Protein AF-A0A9E2YW35-F1 (afdb_monomer)

Mean predicted aligned error: 6.72 Å

Foldseek 3Di:
DPPPPAAADEADALQCLFQQWAFLVRLCVLLVHDSVLSCVLQVADRLKTFGLVLSVVCVVCVSNHHRDQDDPPDDGGIQHNVNSVVSRVVSVVRRVVVVVVCVVSVHQYQYNHVVSVCQQVPADAAPNQGAHSHLLSQQPDVNRRHGFLLVVLSSVQSSVVSCCVPVVPVDDRDRSNVSLVVTPSNLDDDDDDDDDDHDPVSVVSSVVVSVD

Sequence (212 aa):
ASASKTLVIANLPDISKTAYLLSVPKLAALLHVPVGTVMSSLGLNLGDLVTPYGIEFALSTQLTQKLPDVAPPNPPNVIRAAKVLEIQATIIAYNIDIAIEALINGATLVDVYSLVNDLAANGIVVNGKKLTTDFGGGLFSEDGIHPTAVGYAIIANEFIKTMNRQNNAGIPPVSVNQVAKTDPLFPKEKQASVSGHVSADTANALQALRAQ

Secondary structure (DSSP, 8-state):
-PPPS--EEEPPP-GGGSTTSEEHHHHHHHHTS-HHHHHHHHT--TT-EE-HHHHHHHHHTTT-S---SB-TTSPBSEE-HHHHHHHHHHHHHHHHHHHHHHHHTT-EEE-HHHHHHHHHHH-EEETTEEEBSSTTSBSB-TTSSSB-HHHHHHHHHHHHHHHHHHH---PPPP-HHHHHHH-TTS--SS-----SSS-HHHHHHHHHHTT-

Radius of gyration: 19.29 Å; Cα contacts (8 Å, |Δi|>4): 324; chains: 1; bounding box: 43×29×54 Å

Structure (mmCIF, N/CA/C/O backbone):
data_AF-A0A9E2YW35-F1
#
_entry.id   AF-A0A9E2YW35-F1
#
loop_
_atom_site.group_PDB
_atom_site.id
_atom_site.type_symbol
_atom_site.label_atom_id
_atom_site.label_alt_id
_atom_site.label_comp_id
_atom_site.label_asym_id
_atom_site.label_entity_id
_atom_site.label_seq_id
_atom_site.pdbx_PDB_ins_code
_atom_site.Cartn_x
_atom_site.Cartn_y
_atom_site.Cartn_z
_atom_site.occupancy
_atom_site.B_iso_or_equiv
_atom_site.auth_seq_id
_atom_site.auth_comp_id
_atom_site.auth_asym_id
_atom_site.auth_atom_id
_atom_site.pdbx_PDB_model_num
ATOM 1 N N . ALA A 1 1 ? -16.461 16.476 29.410 1.00 44.06 1 ALA A N 1
ATOM 2 C CA . ALA A 1 1 ? -16.398 15.140 28.790 1.00 44.06 1 ALA A CA 1
ATOM 3 C C . ALA A 1 1 ? -15.226 14.400 29.414 1.00 44.06 1 ALA A C 1
ATOM 5 O O . ALA A 1 1 ? -14.119 14.917 29.344 1.00 44.06 1 ALA A O 1
ATOM 6 N N . SER A 1 2 ? -15.440 13.273 30.093 1.00 46.22 2 SER A N 1
ATOM 7 C CA . SER A 1 2 ? -14.312 12.427 30.495 1.00 46.22 2 SER A CA 1
ATOM 8 C C . SER A 1 2 ? -13.780 11.755 29.233 1.00 46.22 2 SER A C 1
ATOM 10 O O . SER A 1 2 ? -14.547 11.075 28.549 1.00 46.22 2 SER A O 1
ATOM 12 N N . ALA A 1 3 ? -12.514 11.978 28.891 1.00 56.03 3 ALA A N 1
ATOM 13 C CA . ALA A 1 3 ? -11.877 11.252 27.800 1.00 56.03 3 ALA A CA 1
ATOM 14 C C . ALA A 1 3 ? -12.011 9.742 28.062 1.00 56.03 3 ALA A C 1
ATOM 16 O O . ALA A 1 3 ? -11.938 9.306 29.215 1.00 56.03 3 ALA A O 1
ATOM 17 N N . SER A 1 4 ? -12.259 8.959 27.009 1.00 59.09 4 SER A N 1
ATOM 18 C CA . SER A 1 4 ? -12.219 7.498 27.091 1.00 59.09 4 SER A CA 1
ATOM 19 C C . SER A 1 4 ? -10.910 7.069 27.761 1.00 59.09 4 SER A C 1
ATOM 21 O O . SER A 1 4 ? -9.845 7.555 27.389 1.00 59.09 4 SER A O 1
ATOM 23 N N . LYS A 1 5 ? -10.981 6.163 28.743 1.00 69.62 5 LYS A N 1
ATOM 24 C CA . LYS A 1 5 ? -9.796 5.563 29.383 1.00 69.62 5 LYS A CA 1
ATOM 25 C C . LYS A 1 5 ? -9.031 4.613 28.450 1.00 69.62 5 LYS A C 1
ATOM 27 O O . LYS A 1 5 ? -8.058 4.008 28.882 1.00 69.62 5 LYS A O 1
ATOM 32 N N . THR A 1 6 ? -9.483 4.436 27.211 1.00 82.69 6 THR A N 1
ATOM 33 C CA . THR A 1 6 ? -8.970 3.402 26.317 1.00 82.69 6 THR A CA 1
ATOM 34 C C . THR A 1 6 ? -8.014 3.985 25.286 1.00 82.69 6 THR A C 1
ATOM 36 O O . THR A 1 6 ? -8.424 4.750 24.412 1.00 82.69 6 THR A O 1
ATOM 39 N N . LEU A 1 7 ? -6.743 3.594 25.385 1.00 92.56 7 LEU A N 1
ATOM 40 C CA . LEU A 1 7 ? -5.725 3.851 24.372 1.00 92.56 7 LEU A CA 1
ATOM 41 C C . LEU A 1 7 ? -5.898 2.858 23.217 1.00 92.56 7 LEU A C 1
ATOM 43 O O . LEU A 1 7 ? -6.041 1.657 23.441 1.00 92.56 7 LEU A O 1
ATOM 47 N N . VAL A 1 8 ? -5.875 3.358 21.984 1.00 95.62 8 VAL A N 1
ATOM 48 C CA . VAL A 1 8 ? -5.913 2.548 20.761 1.00 95.62 8 VAL A CA 1
ATOM 49 C C . VAL A 1 8 ? -4.670 2.880 19.952 1.00 95.62 8 VAL A C 1
ATOM 51 O O . VAL A 1 8 ? -4.391 4.052 19.706 1.00 95.62 8 VAL A O 1
ATOM 54 N N . ILE A 1 9 ? -3.926 1.857 19.551 1.00 97.06 9 ILE A N 1
ATOM 55 C CA . ILE A 1 9 ? -2.673 1.978 18.804 1.00 97.06 9 ILE A CA 1
ATOM 56 C C . ILE A 1 9 ? -2.700 1.017 17.620 1.00 97.06 9 ILE A C 1
ATOM 58 O O . ILE A 1 9 ? -3.314 -0.042 17.698 1.00 97.06 9 ILE A O 1
ATOM 62 N N . ALA A 1 10 ? -2.048 1.377 16.519 1.00 98.25 10 ALA A N 1
ATOM 63 C CA . ALA A 1 10 ? -1.858 0.485 15.383 1.00 98.25 10 ALA A CA 1
ATOM 64 C C . ALA A 1 10 ? -0.396 0.074 15.248 1.00 98.25 10 ALA A C 1
ATOM 66 O O . ALA A 1 10 ? 0.505 0.856 15.553 1.00 98.25 10 ALA A O 1
ATOM 67 N N . ASN A 1 11 ? -0.180 -1.137 14.743 1.00 98.50 11 ASN A N 1
ATOM 68 C CA . ASN A 1 11 ? 1.126 -1.539 14.242 1.00 98.50 11 ASN A CA 1
ATOM 69 C C . ASN A 1 11 ? 1.415 -0.888 12.869 1.00 98.50 11 ASN A C 1
ATOM 71 O O . ASN A 1 11 ? 0.541 -0.292 12.232 1.00 98.50 11 ASN A O 1
ATOM 75 N N . LEU A 1 12 ? 2.667 -0.962 12.427 1.00 98.25 12 LEU A N 1
ATOM 76 C CA . LEU A 1 12 ? 3.122 -0.410 11.157 1.00 98.25 12 LEU A CA 1
ATOM 77 C C . LEU A 1 12 ? 2.687 -1.304 9.983 1.00 98.25 12 LEU A C 1
ATOM 79 O O . LEU A 1 12 ? 2.843 -2.526 10.064 1.00 98.25 12 LEU A O 1
ATOM 83 N N . PRO A 1 13 ? 2.207 -0.731 8.864 1.00 97.44 13 PRO A N 1
ATOM 84 C CA . PRO A 1 13 ? 1.965 -1.486 7.637 1.00 97.44 13 PRO A CA 1
ATOM 85 C C . PRO A 1 13 ? 3.272 -1.983 6.997 1.00 97.44 13 PRO A C 1
ATOM 87 O O . PRO A 1 13 ? 4.333 -1.387 7.186 1.00 97.44 13 PRO A O 1
ATOM 90 N N . ASP A 1 14 ? 3.195 -3.027 6.163 1.00 96.31 14 ASP A N 1
ATOM 91 C CA . ASP A 1 14 ? 4.312 -3.387 5.279 1.00 96.31 14 ASP A CA 1
ATOM 92 C C . ASP A 1 14 ? 4.443 -2.349 4.151 1.00 96.31 14 ASP A C 1
ATOM 94 O O . ASP A 1 14 ? 3.694 -2.365 3.170 1.00 96.31 14 ASP A O 1
ATOM 98 N N . ILE A 1 15 ? 5.415 -1.442 4.273 1.00 93.69 15 ILE A N 1
ATOM 99 C CA . ILE A 1 15 ? 5.617 -0.366 3.293 1.00 93.69 15 ILE A CA 1
ATOM 100 C C . ILE A 1 15 ? 6.087 -0.880 1.924 1.00 93.69 15 ILE A C 1
ATOM 102 O O . ILE A 1 15 ? 5.926 -0.177 0.927 1.00 93.69 15 ILE A O 1
ATOM 106 N N . SER A 1 16 ? 6.599 -2.117 1.842 1.00 94.12 16 SER A N 1
ATOM 107 C CA . SER A 1 16 ? 6.940 -2.763 0.564 1.00 94.12 16 SER A CA 1
ATOM 108 C C . SER A 1 16 ? 5.708 -3.095 -0.286 1.00 94.12 16 SER A C 1
ATOM 110 O O . SER A 1 16 ? 5.840 -3.452 -1.456 1.00 94.12 16 SER A O 1
ATOM 112 N N . LYS A 1 17 ? 4.507 -2.986 0.299 1.00 94.31 17 LYS A N 1
ATOM 113 C CA . LYS A 1 17 ? 3.216 -3.238 -0.354 1.00 94.31 17 LYS A CA 1
ATOM 114 C C . LYS A 1 17 ? 2.492 -1.970 -0.800 1.00 94.31 17 LYS A C 1
ATOM 116 O O . LYS A 1 17 ? 1.383 -2.071 -1.322 1.00 94.31 17 LYS A O 1
ATOM 121 N N . THR A 1 18 ? 3.091 -0.800 -0.584 1.00 91.88 18 THR A N 1
ATOM 122 C CA . THR A 1 18 ? 2.561 0.479 -1.074 1.00 91.88 18 THR A CA 1
ATOM 123 C C . THR A 1 18 ? 2.702 0.590 -2.593 1.00 91.88 18 THR A C 1
ATOM 125 O O . THR A 1 18 ? 3.533 -0.082 -3.204 1.00 91.88 18 THR A O 1
ATOM 128 N N . ALA A 1 19 ? 1.914 1.472 -3.206 1.00 90.19 19 ALA A N 1
ATOM 129 C CA . ALA A 1 19 ? 1.951 1.723 -4.647 1.00 90.19 19 ALA A CA 1
ATOM 130 C C . ALA A 1 19 ? 3.243 2.416 -5.122 1.00 90.19 19 ALA A C 1
ATOM 132 O O . ALA A 1 19 ? 3.522 2.427 -6.320 1.00 90.19 19 ALA A O 1
ATOM 133 N N . TYR A 1 20 ? 4.025 2.996 -4.205 1.00 91.75 20 TYR A N 1
ATOM 134 C CA . TYR A 1 20 ? 5.292 3.666 -4.508 1.00 91.75 20 TYR A CA 1
ATOM 135 C C . TYR A 1 20 ? 6.363 2.700 -5.028 1.00 91.75 20 TYR A C 1
ATOM 137 O O . TYR A 1 20 ? 7.262 3.097 -5.766 1.00 91.75 20 TYR A O 1
ATOM 145 N N . LEU A 1 21 ? 6.288 1.427 -4.634 1.00 93.12 21 LEU A N 1
ATOM 146 C CA . LEU A 1 21 ? 7.286 0.417 -4.958 1.00 93.12 21 LEU A CA 1
ATOM 147 C C . LEU A 1 21 ? 6.716 -0.599 -5.947 1.00 93.12 21 LEU A C 1
AT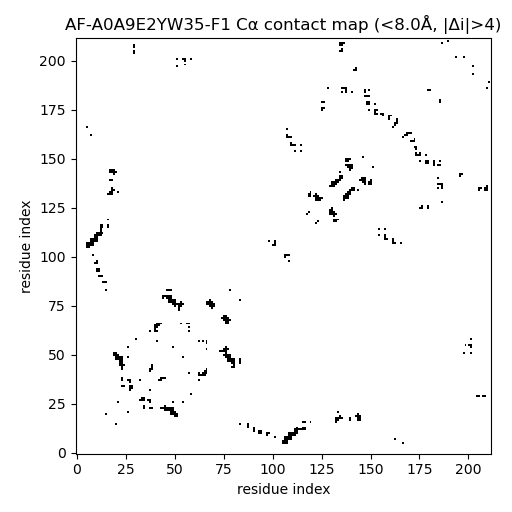OM 149 O O . LEU A 1 21 ? 5.805 -1.365 -5.636 1.00 93.12 21 LEU A O 1
ATOM 153 N N . LEU A 1 22 ? 7.292 -0.641 -7.146 1.00 93.25 22 LEU A N 1
ATOM 154 C CA . LEU A 1 22 ? 6.847 -1.525 -8.213 1.00 93.25 22 LEU A CA 1
ATOM 155 C C . LEU A 1 22 ? 7.737 -2.768 -8.299 1.00 93.25 22 LEU A C 1
ATOM 157 O O . LEU A 1 22 ? 8.944 -2.677 -8.501 1.00 93.25 22 LEU A O 1
ATOM 161 N N . SER A 1 23 ? 7.142 -3.955 -8.189 1.00 95.06 23 SER A N 1
ATOM 162 C CA . SER A 1 23 ? 7.871 -5.211 -8.417 1.00 95.06 23 SER A CA 1
ATOM 163 C C . SER A 1 23 ? 8.312 -5.350 -9.877 1.00 95.06 23 SER A C 1
ATOM 165 O O . SER A 1 23 ? 7.591 -4.908 -10.774 1.00 95.06 23 SER A O 1
ATOM 167 N N . VAL A 1 24 ? 9.411 -6.063 -10.136 1.00 96.56 24 VAL A N 1
ATOM 168 C CA . VAL A 1 24 ? 9.890 -6.326 -11.508 1.00 96.56 24 VAL A CA 1
ATOM 169 C C . VAL A 1 24 ? 8.817 -6.924 -12.437 1.00 96.56 24 VAL A C 1
ATOM 171 O O . VAL A 1 24 ? 8.694 -6.433 -13.559 1.00 96.56 24 VAL A O 1
ATOM 174 N N . PRO A 1 25 ? 7.982 -7.903 -12.023 1.00 95.50 25 PRO A N 1
ATOM 175 C CA . PRO A 1 25 ? 6.895 -8.391 -12.877 1.00 95.50 25 PRO A CA 1
ATOM 176 C C . PRO A 1 25 ? 5.875 -7.312 -13.258 1.00 95.50 25 PRO A C 1
ATOM 178 O O . PRO A 1 25 ? 5.436 -7.258 -14.404 1.00 95.50 25 PRO A O 1
ATOM 181 N N . LYS A 1 26 ? 5.532 -6.419 -12.323 1.00 91.75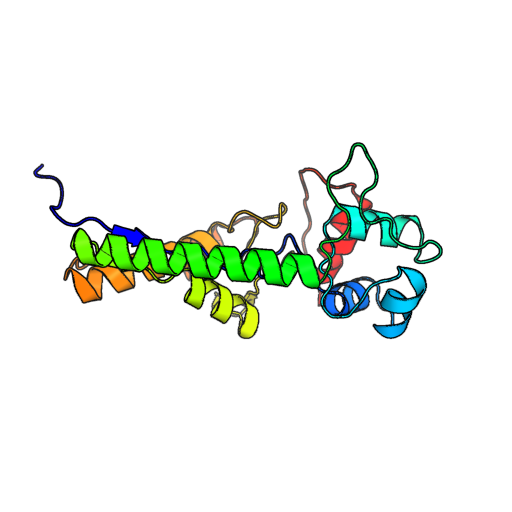 26 LYS A N 1
ATOM 182 C CA . LYS A 1 26 ? 4.618 -5.296 -12.584 1.00 91.75 26 LYS A CA 1
ATOM 183 C C . LYS A 1 26 ? 5.255 -4.237 -13.484 1.00 91.75 26 LYS A C 1
ATOM 185 O O . LYS A 1 26 ? 4.573 -3.704 -14.351 1.00 91.75 26 LYS A O 1
ATOM 190 N N . LEU A 1 27 ? 6.557 -3.978 -13.345 1.00 92.69 27 LEU A N 1
ATOM 191 C CA . LEU A 1 27 ? 7.292 -3.120 -14.279 1.00 92.69 27 LEU A CA 1
ATOM 192 C C . LEU A 1 27 ? 7.294 -3.712 -15.695 1.00 92.69 27 LEU A C 1
ATOM 194 O O . LEU A 1 27 ? 7.065 -2.997 -16.663 1.00 92.69 27 LEU A O 1
ATOM 198 N N . ALA A 1 28 ? 7.506 -5.020 -15.825 1.00 93.81 28 ALA A N 1
ATOM 199 C CA . ALA A 1 28 ? 7.451 -5.704 -17.113 1.00 93.81 28 ALA A CA 1
ATOM 200 C C . ALA A 1 28 ? 6.061 -5.612 -17.761 1.00 93.81 28 ALA A C 1
ATOM 202 O O . ALA A 1 28 ? 5.962 -5.306 -18.949 1.00 93.81 28 ALA A O 1
ATOM 203 N N . ALA A 1 29 ? 4.996 -5.787 -16.970 1.00 91.00 29 ALA A N 1
ATOM 204 C CA . ALA A 1 29 ? 3.620 -5.588 -17.422 1.00 91.00 29 ALA A CA 1
ATOM 205 C C . ALA A 1 29 ? 3.360 -4.139 -17.871 1.00 91.00 29 ALA A C 1
ATOM 207 O O . ALA A 1 29 ? 2.824 -3.927 -18.956 1.00 91.00 29 ALA A O 1
ATOM 208 N N . LEU A 1 30 ? 3.814 -3.149 -17.090 1.00 86.00 30 LEU A N 1
ATOM 209 C CA . LEU A 1 30 ? 3.725 -1.725 -17.430 1.00 86.00 30 LEU A CA 1
ATOM 210 C C . LEU A 1 30 ? 4.415 -1.412 -18.769 1.00 86.00 30 LEU A C 1
ATOM 212 O O . LEU A 1 30 ? 3.878 -0.693 -19.610 1.00 86.00 30 LEU A O 1
ATOM 216 N N . LEU A 1 31 ? 5.604 -1.972 -18.977 1.00 88.38 31 LEU A N 1
ATOM 217 C CA . LEU A 1 31 ? 6.413 -1.751 -20.173 1.00 88.38 31 LEU A CA 1
ATOM 218 C C . LEU A 1 31 ? 6.021 -2.650 -21.354 1.00 88.38 31 LEU A C 1
ATOM 220 O O . LEU A 1 31 ? 6.595 -2.508 -22.429 1.00 88.38 31 LEU A O 1
ATOM 224 N N . HIS A 1 32 ? 5.051 -3.552 -21.175 1.00 90.94 32 HIS A N 1
ATOM 225 C CA . HIS A 1 32 ? 4.603 -4.513 -22.187 1.00 90.94 32 HIS A CA 1
ATOM 226 C C . HIS A 1 32 ? 5.747 -5.370 -22.760 1.00 90.94 32 HIS A C 1
ATOM 228 O O . HIS A 1 32 ? 5.787 -5.675 -23.953 1.00 90.94 32 HIS A O 1
ATOM 234 N N . VAL A 1 33 ? 6.684 -5.780 -21.901 1.00 94.00 33 VAL A N 1
ATOM 235 C CA . VAL A 1 33 ? 7.829 -6.629 -22.265 1.00 94.00 33 VAL A CA 1
ATOM 236 C C . VAL A 1 33 ? 7.939 -7.839 -21.332 1.00 94.00 33 VAL A C 1
ATOM 238 O O . VAL A 1 33 ? 7.431 -7.806 -20.211 1.00 94.00 33 VAL A O 1
ATOM 241 N N . PRO A 1 34 ? 8.616 -8.926 -21.743 1.00 97.38 34 PRO A N 1
ATOM 242 C CA . PRO A 1 34 ? 8.867 -10.056 -20.856 1.00 97.38 34 PRO A CA 1
ATOM 243 C C . PRO A 1 34 ? 9.665 -9.658 -19.606 1.00 97.38 34 PRO A C 1
ATOM 245 O O . PRO A 1 34 ? 10.597 -8.856 -19.673 1.00 97.38 34 PRO A O 1
ATOM 248 N N . VAL A 1 35 ? 9.374 -10.308 -18.474 1.00 97.38 35 VAL A N 1
ATOM 249 C CA . VAL A 1 35 ? 10.104 -10.113 -17.203 1.00 97.38 35 VAL A CA 1
ATOM 250 C C . VAL A 1 35 ? 11.613 -10.296 -17.385 1.00 97.38 35 VAL A C 1
ATOM 252 O O . VAL A 1 35 ? 12.398 -9.488 -16.893 1.00 97.38 35 VAL A O 1
ATOM 255 N N . GLY A 1 36 ? 12.020 -11.313 -18.154 1.00 97.50 36 GLY A N 1
ATOM 256 C CA . GLY A 1 36 ? 13.428 -11.572 -18.459 1.00 97.50 36 GLY A CA 1
ATOM 257 C C . GLY A 1 36 ? 14.114 -10.408 -19.180 1.00 97.50 36 GLY A C 1
ATOM 258 O O . GLY A 1 36 ? 15.257 -10.104 -18.858 1.00 97.50 36 GLY A O 1
ATOM 259 N N . THR A 1 37 ? 13.404 -9.715 -20.080 1.00 96.81 37 THR A N 1
ATOM 260 C CA . THR A 1 37 ? 13.916 -8.535 -20.792 1.00 96.81 37 THR A CA 1
ATOM 261 C C . THR A 1 37 ? 14.176 -7.388 -19.826 1.00 96.81 37 THR A C 1
ATOM 263 O O . THR A 1 37 ? 15.259 -6.814 -19.847 1.00 96.81 37 THR A O 1
ATOM 266 N N . VAL A 1 38 ? 13.232 -7.090 -18.928 1.00 96.75 38 VAL A N 1
ATOM 267 C CA . VAL A 1 38 ? 13.424 -6.056 -17.895 1.00 96.75 38 VAL A CA 1
ATOM 268 C C . VAL A 1 38 ? 14.621 -6.387 -17.009 1.00 96.75 38 VAL A C 1
ATOM 270 O O . VAL A 1 38 ? 15.475 -5.532 -16.788 1.00 96.75 38 VAL A O 1
ATOM 273 N N . MET A 1 39 ? 14.719 -7.633 -16.540 1.00 97.81 39 MET A N 1
ATOM 274 C CA . MET A 1 39 ? 15.823 -8.076 -15.686 1.00 97.81 39 MET A CA 1
ATOM 275 C C . MET A 1 39 ? 17.181 -7.930 -16.377 1.00 97.81 39 MET A C 1
ATOM 277 O O . MET A 1 39 ? 18.095 -7.340 -15.801 1.00 97.81 39 MET A O 1
ATOM 281 N N . SER A 1 40 ? 17.316 -8.417 -17.616 1.00 97.19 40 SER A N 1
ATOM 282 C CA . SER A 1 40 ? 18.582 -8.353 -18.351 1.00 97.19 40 SER A CA 1
ATOM 283 C C . SER A 1 40 ? 18.963 -6.928 -18.746 1.00 97.19 40 SER A C 1
ATOM 285 O O . SER A 1 40 ? 20.125 -6.549 -18.604 1.00 97.19 40 SER A O 1
ATOM 287 N N . SER A 1 41 ? 17.995 -6.139 -19.222 1.00 96.25 41 SER A N 1
ATOM 288 C CA . SER A 1 41 ? 18.233 -4.781 -19.714 1.00 96.25 41 SER A CA 1
ATOM 289 C C . SER A 1 41 ? 18.535 -3.801 -18.586 1.00 96.25 41 SER A C 1
ATOM 291 O O . SER A 1 41 ? 19.459 -3.001 -18.702 1.00 96.25 41 SER A O 1
ATOM 293 N N . LEU A 1 42 ? 17.798 -3.883 -17.473 1.00 96.75 42 LEU A N 1
ATOM 294 C CA . LEU A 1 42 ? 17.950 -2.953 -16.352 1.00 96.75 42 LEU A CA 1
ATOM 295 C C . LEU A 1 42 ? 18.907 -3.455 -15.267 1.00 96.75 42 LEU A C 1
ATOM 297 O O . LEU A 1 42 ? 19.298 -2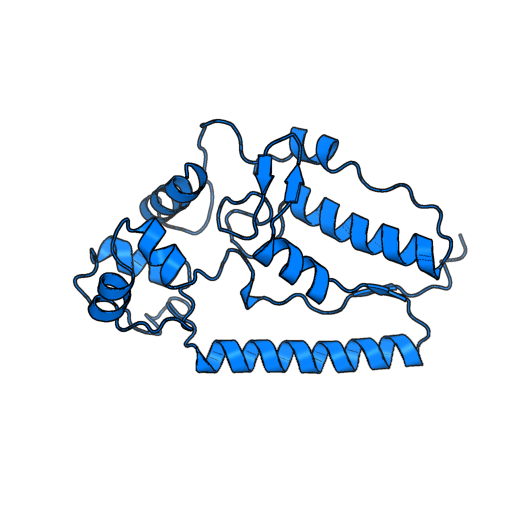.672 -14.407 1.00 96.75 42 LEU A O 1
ATOM 301 N N . GLY A 1 43 ? 19.313 -4.727 -15.295 1.00 97.25 43 GLY A N 1
ATOM 302 C CA . GLY A 1 43 ? 20.130 -5.322 -14.235 1.00 97.25 43 GLY A CA 1
ATOM 303 C C . GLY A 1 43 ? 19.350 -5.494 -12.928 1.00 97.25 43 GLY A C 1
ATOM 304 O O . GLY A 1 43 ? 19.850 -5.148 -11.854 1.00 97.25 43 GLY A O 1
ATOM 305 N N . LEU A 1 44 ? 18.113 -5.984 -13.028 1.00 97.69 44 LEU A N 1
ATOM 306 C CA . LEU A 1 44 ? 17.198 -6.190 -11.901 1.00 97.69 44 LEU A CA 1
ATOM 307 C C . LEU A 1 44 ? 17.019 -7.676 -11.579 1.00 97.69 44 LEU A C 1
ATOM 309 O O . LEU A 1 44 ? 17.087 -8.528 -12.463 1.00 97.69 44 LEU A O 1
ATOM 313 N N . ASN A 1 45 ? 16.714 -7.968 -10.316 1.00 97.62 45 ASN A N 1
ATOM 314 C CA . ASN A 1 45 ? 16.314 -9.291 -9.835 1.00 97.62 45 ASN A CA 1
ATOM 315 C C . ASN A 1 45 ? 14.830 -9.316 -9.447 1.00 97.62 45 ASN A C 1
ATOM 317 O O . ASN A 1 45 ? 14.268 -8.286 -9.099 1.00 97.62 45 ASN A O 1
ATOM 321 N N . LEU A 1 46 ? 14.196 -10.496 -9.421 1.00 96.69 46 LEU A N 1
ATOM 322 C CA . LEU A 1 46 ? 12.763 -10.627 -9.091 1.00 96.69 46 LEU A CA 1
ATOM 323 C C . LEU A 1 46 ? 12.360 -10.017 -7.737 1.00 96.69 46 LEU A C 1
ATOM 325 O O . LEU A 1 46 ? 11.223 -9.578 -7.593 1.00 96.69 46 LEU A O 1
ATOM 329 N N . GLY A 1 47 ? 13.269 -10.009 -6.759 1.00 96.25 47 GLY A N 1
ATOM 330 C CA . GLY A 1 47 ? 13.032 -9.421 -5.438 1.00 96.25 47 GLY A CA 1
ATOM 331 C C . GLY A 1 47 ? 13.306 -7.917 -5.348 1.00 96.25 47 GLY A C 1
ATOM 332 O O . GLY A 1 47 ? 13.077 -7.339 -4.290 1.00 96.25 47 GLY A O 1
ATOM 333 N N . ASP A 1 48 ? 13.819 -7.288 -6.409 1.00 98.00 48 ASP A N 1
ATOM 334 C CA . ASP A 1 48 ? 14.047 -5.846 -6.433 1.00 98.00 48 ASP A CA 1
ATOM 335 C C . ASP A 1 48 ? 12.712 -5.101 -6.593 1.00 98.00 48 ASP A C 1
ATOM 337 O O . ASP A 1 48 ? 11.801 -5.543 -7.303 1.00 98.00 48 ASP A O 1
ATOM 341 N N . LEU A 1 49 ? 12.611 -3.940 -5.948 1.00 97.00 49 LEU A N 1
ATOM 342 C CA . LEU A 1 49 ? 11.489 -3.018 -6.093 1.00 97.00 49 LEU A CA 1
ATOM 343 C C . LEU A 1 49 ? 11.971 -1.728 -6.750 1.00 97.00 49 LEU A C 1
ATOM 345 O O . LEU A 1 49 ? 13.003 -1.182 -6.374 1.00 97.00 49 LEU A O 1
ATOM 349 N N . VAL A 1 50 ? 11.225 -1.236 -7.729 1.00 95.81 50 VAL A N 1
ATOM 350 C CA . VAL A 1 50 ? 11.568 -0.054 -8.523 1.00 95.81 50 VAL A CA 1
ATOM 351 C C . VAL A 1 50 ? 10.720 1.124 -8.052 1.00 95.81 50 VAL A C 1
ATOM 353 O O . VAL A 1 50 ? 9.510 0.990 -7.883 1.00 95.81 50 VAL A O 1
ATOM 356 N N . THR A 1 51 ? 11.357 2.266 -7.806 1.00 93.50 51 THR A N 1
ATOM 357 C CA . THR A 1 51 ? 10.681 3.510 -7.403 1.00 93.50 51 THR A CA 1
ATOM 358 C C . THR A 1 51 ? 10.162 4.262 -8.636 1.00 93.50 51 THR A C 1
ATOM 360 O O . THR A 1 51 ? 10.557 3.930 -9.758 1.00 93.50 51 THR A O 1
ATOM 363 N N . PRO A 1 52 ? 9.337 5.316 -8.488 1.00 90.19 52 PRO A N 1
ATOM 364 C CA . PRO A 1 52 ? 8.869 6.100 -9.633 1.00 90.19 52 PRO A CA 1
ATOM 365 C C . PRO A 1 52 ? 10.013 6.686 -10.477 1.00 90.19 52 PRO A C 1
ATOM 367 O O . PRO A 1 52 ? 9.918 6.709 -11.701 1.00 90.19 52 PRO A O 1
ATOM 370 N N . TYR A 1 53 ? 11.134 7.054 -9.848 1.00 90.62 53 TYR A N 1
ATOM 371 C CA . TYR A 1 53 ? 12.338 7.524 -10.547 1.00 90.62 53 TYR A CA 1
ATOM 372 C C . TYR A 1 53 ? 12.976 6.431 -11.413 1.00 90.62 53 TYR A C 1
ATOM 374 O O . TYR A 1 53 ? 13.414 6.685 -12.536 1.00 90.62 53 TYR A O 1
ATOM 382 N N . GLY A 1 54 ? 12.978 5.185 -10.931 1.00 92.88 54 GLY A N 1
ATOM 383 C CA . GLY A 1 54 ? 13.471 4.057 -11.713 1.00 92.88 54 GLY A CA 1
ATOM 384 C C . GLY A 1 54 ? 12.570 3.704 -12.897 1.00 92.88 54 GLY A C 1
ATOM 385 O O . GLY A 1 54 ? 13.069 3.310 -13.951 1.00 92.88 54 GLY A O 1
ATOM 386 N N . ILE A 1 55 ? 11.256 3.898 -12.751 1.00 91.12 55 ILE A N 1
ATOM 387 C CA . ILE A 1 55 ? 10.287 3.746 -13.846 1.00 91.12 55 ILE A CA 1
ATOM 388 C C . ILE A 1 55 ? 10.538 4.812 -14.920 1.00 91.12 55 ILE A C 1
ATOM 390 O O . ILE A 1 55 ? 10.647 4.477 -16.099 1.00 91.12 55 ILE A O 1
ATOM 394 N N . GLU A 1 56 ? 10.692 6.075 -14.519 1.00 88.50 56 GLU A N 1
ATOM 395 C CA . GLU A 1 56 ? 11.009 7.186 -15.423 1.00 88.50 56 GLU A CA 1
ATOM 396 C C . GLU A 1 56 ? 12.310 6.938 -16.202 1.00 88.50 56 GLU A C 1
ATOM 398 O O . GLU A 1 56 ? 12.372 7.121 -17.422 1.00 88.50 56 GLU A O 1
ATOM 403 N N . PHE A 1 57 ? 13.348 6.447 -15.523 1.00 91.31 57 PHE A N 1
ATOM 404 C CA . PHE A 1 57 ? 14.595 6.058 -16.174 1.00 91.31 57 PHE A CA 1
ATOM 405 C C . PHE A 1 57 ? 14.383 4.930 -17.197 1.00 91.31 57 PHE A C 1
ATOM 407 O O . PHE A 1 57 ? 14.879 5.000 -18.324 1.00 91.31 57 PHE A O 1
ATOM 414 N N . ALA A 1 58 ? 13.643 3.880 -16.832 1.00 91.94 58 ALA A N 1
ATOM 415 C CA . ALA A 1 58 ? 13.396 2.746 -17.720 1.00 91.94 58 ALA A CA 1
ATOM 416 C C . ALA A 1 58 ? 12.651 3.166 -19.000 1.00 91.94 58 ALA A C 1
ATOM 418 O O . ALA A 1 58 ? 12.990 2.701 -20.091 1.00 91.94 58 ALA A O 1
ATOM 419 N N . LEU A 1 59 ? 11.679 4.076 -18.869 1.00 89.69 59 LEU A N 1
ATOM 420 C CA . LEU A 1 59 ? 10.918 4.643 -19.983 1.00 89.69 59 LEU A CA 1
ATOM 421 C C . LEU A 1 59 ? 11.786 5.546 -20.866 1.00 89.69 59 LEU A C 1
ATOM 423 O O . LEU A 1 59 ? 11.844 5.346 -22.078 1.00 89.69 59 LEU A O 1
ATOM 427 N N . SER A 1 60 ? 12.496 6.505 -20.266 1.00 90.06 60 SER A N 1
ATOM 428 C CA . SER A 1 60 ? 13.321 7.476 -21.003 1.00 90.06 60 SER A CA 1
ATOM 429 C C . SER A 1 60 ? 14.472 6.823 -21.768 1.00 90.06 60 SER A C 1
ATOM 431 O O . SER A 1 60 ? 14.815 7.256 -22.866 1.00 90.06 60 SER A O 1
ATOM 433 N N . THR A 1 61 ? 15.043 5.746 -21.227 1.00 90.56 61 THR A N 1
ATOM 434 C CA . THR A 1 61 ? 16.118 4.991 -21.886 1.00 90.56 61 THR A CA 1
ATOM 435 C C . THR A 1 61 ? 15.610 3.884 -22.804 1.00 90.56 61 THR A C 1
ATOM 437 O O . THR A 1 61 ? 16.423 3.253 -23.477 1.00 90.56 61 THR A O 1
ATOM 440 N N . GLN A 1 62 ? 14.299 3.616 -22.843 1.00 90.69 62 GLN A N 1
ATOM 441 C CA . GLN A 1 62 ? 13.702 2.520 -23.616 1.00 90.69 62 GLN A CA 1
ATOM 442 C C . GLN A 1 62 ? 14.402 1.173 -23.367 1.00 90.69 62 GLN A C 1
ATOM 444 O O . GLN A 1 62 ? 14.644 0.400 -24.293 1.00 90.69 62 GLN A O 1
ATOM 449 N N . LEU A 1 63 ? 14.783 0.908 -22.111 1.00 91.44 63 LEU A N 1
ATOM 450 C CA . LEU A 1 63 ? 15.504 -0.306 -21.702 1.00 91.44 63 LEU A CA 1
ATOM 451 C C . LEU A 1 63 ? 16.877 -0.510 -22.378 1.00 91.44 63 LEU A C 1
ATOM 453 O O . LEU A 1 63 ? 17.399 -1.626 -22.390 1.00 91.44 63 LEU A O 1
ATOM 457 N N . THR A 1 64 ? 17.486 0.541 -22.932 1.00 93.50 64 THR A N 1
ATOM 458 C CA . THR A 1 64 ? 18.819 0.455 -23.562 1.00 93.50 64 THR A CA 1
ATOM 459 C C . THR A 1 64 ? 19.972 0.615 -22.572 1.00 93.50 64 THR A C 1
ATOM 461 O O . THR A 1 64 ? 21.121 0.336 -22.914 1.00 93.50 64 THR A O 1
ATOM 464 N N . GLN A 1 65 ? 19.684 1.045 -21.341 1.00 93.19 65 GLN A N 1
ATOM 465 C CA . GLN A 1 65 ? 20.680 1.291 -20.302 1.00 93.19 65 GLN A CA 1
ATOM 466 C C . GLN A 1 65 ? 20.322 0.552 -19.014 1.00 93.19 65 GLN A C 1
ATOM 468 O O . GLN A 1 65 ? 19.153 0.469 -18.635 1.00 93.19 65 GLN A O 1
ATOM 473 N N . LYS A 1 66 ? 21.349 0.059 -18.313 1.00 95.00 66 LYS A N 1
ATOM 474 C CA . LYS A 1 66 ? 21.175 -0.510 -16.973 1.00 95.00 66 LYS A CA 1
ATOM 475 C C . LYS A 1 66 ? 20.678 0.564 -16.014 1.00 95.00 66 LYS A C 1
ATOM 477 O O . LYS A 1 66 ? 21.147 1.698 -16.076 1.00 95.00 66 LYS A O 1
ATOM 482 N N . LEU A 1 67 ? 19.775 0.187 -15.111 1.00 94.06 67 LEU A N 1
ATOM 483 C CA . LEU A 1 67 ? 19.230 1.100 -14.118 1.00 94.06 67 LEU A CA 1
ATOM 484 C C . LEU A 1 67 ? 20.268 1.319 -13.005 1.00 94.06 67 LEU A C 1
ATOM 486 O O . LEU A 1 67 ? 20.601 0.357 -12.307 1.00 94.06 67 LEU A O 1
ATOM 490 N N . PRO A 1 68 ? 20.798 2.541 -12.815 1.00 94.31 68 PRO A N 1
ATOM 491 C CA . PRO A 1 68 ? 21.666 2.820 -11.679 1.00 94.31 68 PRO A CA 1
ATOM 4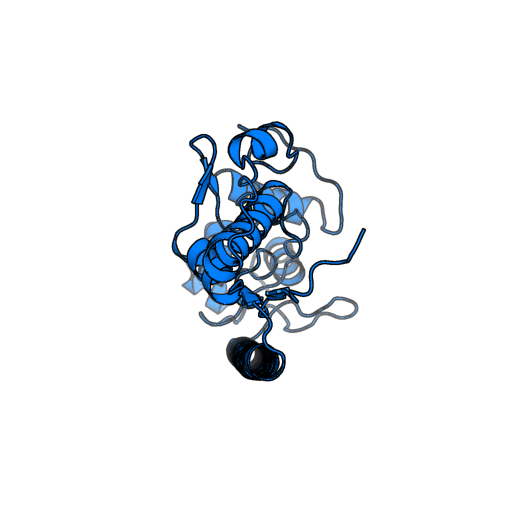92 C C . PRO A 1 68 ? 20.853 2.811 -10.383 1.00 94.31 68 PRO A C 1
ATOM 494 O O . PRO A 1 68 ? 19.738 3.331 -10.359 1.00 94.31 68 PRO A O 1
ATOM 497 N N . ASP A 1 69 ? 21.418 2.286 -9.292 1.00 93.56 69 ASP A N 1
ATOM 498 C CA . ASP A 1 69 ? 20.707 2.192 -8.008 1.00 93.56 69 ASP A CA 1
ATOM 499 C C . ASP A 1 69 ? 20.271 3.564 -7.481 1.00 93.56 69 ASP A C 1
ATOM 501 O O . ASP A 1 69 ? 19.161 3.722 -6.971 1.00 93.56 69 ASP A O 1
ATOM 505 N N . VAL A 1 70 ? 21.133 4.567 -7.657 1.00 90.44 70 VAL A N 1
ATOM 506 C CA . VAL A 1 70 ? 20.892 5.969 -7.311 1.00 90.44 70 VAL A CA 1
ATOM 507 C C . VAL A 1 70 ? 21.403 6.839 -8.455 1.00 90.44 70 VAL A C 1
ATOM 509 O O . VAL A 1 70 ? 22.502 6.614 -8.962 1.00 90.44 70 VAL A O 1
ATOM 512 N N . ALA A 1 71 ? 20.627 7.850 -8.837 1.00 83.50 71 ALA A N 1
ATOM 513 C CA . ALA A 1 71 ? 21.029 8.878 -9.793 1.00 83.50 71 ALA A CA 1
ATOM 514 C C . ALA A 1 71 ? 20.869 10.262 -9.136 1.00 83.50 71 ALA A C 1
ATOM 516 O O . ALA A 1 71 ? 19.800 10.867 -9.248 1.00 83.50 71 ALA A O 1
ATOM 517 N N . PRO A 1 72 ? 21.889 10.761 -8.406 1.00 81.06 72 PRO A N 1
ATOM 518 C CA . PRO A 1 72 ? 21.806 12.053 -7.729 1.00 81.06 72 PRO A CA 1
ATOM 519 C C . PRO A 1 72 ? 21.429 13.184 -8.703 1.00 81.06 72 PRO A C 1
ATOM 521 O O . PRO A 1 72 ? 21.907 13.177 -9.840 1.00 81.06 72 PRO A O 1
ATOM 524 N N . PRO A 1 73 ? 20.604 14.163 -8.286 1.00 83.19 73 PRO A N 1
ATOM 525 C CA . PRO A 1 73 ? 20.157 14.443 -6.915 1.00 83.19 73 PRO A CA 1
ATOM 526 C C . PRO A 1 73 ? 18.917 13.650 -6.462 1.00 83.19 73 PRO A C 1
ATOM 528 O O . PRO A 1 73 ? 18.407 13.901 -5.371 1.00 83.19 73 PRO A O 1
ATOM 531 N N . ASN A 1 74 ? 18.415 12.722 -7.279 1.00 79.38 74 ASN A N 1
ATOM 532 C CA . ASN A 1 74 ? 17.177 12.012 -6.981 1.00 79.38 74 ASN A CA 1
ATOM 533 C C . ASN A 1 74 ? 17.371 10.925 -5.906 1.00 79.38 74 ASN A C 1
ATOM 535 O O . ASN A 1 74 ? 18.477 10.390 -5.749 1.00 79.38 74 ASN A O 1
ATOM 539 N N . PRO A 1 75 ? 16.290 10.558 -5.188 1.00 85.62 75 PRO A N 1
ATOM 540 C CA . PRO A 1 75 ? 16.241 9.349 -4.370 1.00 85.62 75 PRO A CA 1
ATOM 541 C C . PRO A 1 75 ? 16.592 8.074 -5.166 1.00 85.62 75 PRO A C 1
ATOM 543 O O . PRO A 1 75 ? 16.677 8.107 -6.396 1.00 85.62 75 PRO A O 1
ATOM 546 N N . PRO A 1 76 ? 16.777 6.924 -4.488 1.00 91.56 76 PRO A N 1
ATOM 547 C CA . PRO A 1 76 ? 17.087 5.663 -5.157 1.00 91.56 76 PRO A CA 1
ATOM 548 C C . PRO A 1 76 ? 16.065 5.294 -6.239 1.00 91.56 76 PRO A C 1
ATOM 550 O O . PRO A 1 76 ? 14.858 5.434 -6.040 1.00 91.56 76 PRO A O 1
ATOM 553 N N . ASN A 1 77 ? 16.549 4.760 -7.359 1.00 94.50 77 ASN A N 1
ATOM 554 C CA . ASN A 1 77 ? 15.722 4.216 -8.439 1.00 94.50 77 ASN A CA 1
ATOM 555 C C . ASN A 1 77 ? 15.233 2.797 -8.129 1.00 94.50 77 ASN A C 1
ATOM 557 O O . ASN A 1 77 ? 14.181 2.369 -8.603 1.00 94.50 77 ASN A O 1
ATOM 561 N N . VAL A 1 78 ? 16.020 2.051 -7.352 1.00 96.44 78 VAL A N 1
ATOM 562 C CA . VAL A 1 78 ? 15.745 0.662 -6.995 1.00 96.44 78 VAL A CA 1
ATOM 563 C C . VAL A 1 78 ? 16.029 0.436 -5.517 1.00 96.44 78 VAL A C 1
ATOM 565 O O . VAL A 1 78 ? 17.020 0.913 -4.966 1.00 96.44 78 VAL A O 1
ATOM 568 N N . ILE A 1 79 ? 15.168 -0.340 -4.877 1.00 96.62 79 ILE A N 1
ATOM 569 C CA . ILE A 1 79 ? 15.417 -0.950 -3.581 1.00 96.62 79 ILE A CA 1
ATOM 570 C C . ILE A 1 79 ? 15.746 -2.412 -3.854 1.00 96.62 79 ILE A C 1
ATOM 572 O O . ILE A 1 79 ? 14.889 -3.194 -4.270 1.00 96.62 79 ILE A O 1
ATOM 576 N N . ARG A 1 80 ? 17.017 -2.771 -3.669 1.00 97.19 80 ARG A N 1
ATOM 577 C CA . ARG A 1 80 ? 17.503 -4.130 -3.927 1.00 97.19 80 ARG A CA 1
ATOM 578 C C . ARG A 1 80 ? 16.847 -5.137 -2.987 1.00 97.19 80 ARG A C 1
ATOM 580 O O . ARG A 1 80 ? 16.593 -4.813 -1.829 1.00 97.19 80 ARG A O 1
ATOM 587 N N . ALA A 1 81 ? 16.654 -6.371 -3.447 1.00 97.44 81 ALA A N 1
ATOM 588 C CA . ALA A 1 81 ? 15.966 -7.435 -2.711 1.00 97.44 81 ALA A CA 1
ATOM 589 C C . ALA A 1 81 ? 16.465 -7.613 -1.266 1.00 97.44 81 ALA A C 1
ATOM 591 O O . ALA A 1 81 ? 15.670 -7.718 -0.337 1.00 97.44 81 ALA A O 1
ATOM 592 N N . ALA A 1 82 ? 17.785 -7.576 -1.056 1.00 97.50 82 ALA A N 1
ATOM 593 C CA . ALA A 1 82 ? 18.370 -7.652 0.282 1.00 97.50 82 ALA A CA 1
ATOM 594 C C . ALA A 1 82 ? 17.920 -6.490 1.188 1.00 97.50 82 ALA A C 1
ATOM 596 O O . ALA A 1 82 ? 17.609 -6.703 2.357 1.00 97.50 82 ALA A O 1
ATOM 597 N N . LYS A 1 83 ? 17.819 -5.272 0.638 1.00 97.25 83 LYS A N 1
ATOM 598 C CA . LYS A 1 83 ? 17.334 -4.094 1.364 1.00 97.25 83 LYS A CA 1
ATOM 599 C C . LYS A 1 83 ? 15.830 -4.155 1.623 1.00 97.25 83 LYS A C 1
ATOM 601 O O . LYS A 1 83 ? 15.392 -3.725 2.683 1.00 97.25 83 LYS A O 1
ATOM 606 N N . VAL A 1 84 ? 15.046 -4.720 0.702 1.00 97.44 84 VAL A N 1
ATOM 607 C CA . VAL A 1 84 ? 13.612 -4.983 0.922 1.00 97.44 84 VAL A CA 1
ATOM 608 C C . VAL A 1 84 ? 13.421 -5.917 2.118 1.00 97.44 84 VAL A C 1
ATOM 610 O O . VAL A 1 84 ? 12.641 -5.601 3.013 1.00 97.44 84 VAL A O 1
ATOM 613 N N . LEU A 1 85 ? 14.179 -7.017 2.177 1.00 97.56 85 LEU A N 1
ATOM 614 C CA . LEU A 1 85 ? 14.134 -7.955 3.302 1.00 97.56 85 LEU A CA 1
ATOM 615 C C . LEU A 1 85 ? 14.562 -7.300 4.621 1.00 97.56 85 LEU A C 1
ATOM 617 O O . LEU A 1 85 ? 13.931 -7.536 5.647 1.00 97.56 85 LEU A O 1
ATOM 621 N N . GLU A 1 86 ? 15.593 -6.451 4.598 1.00 98.12 86 GLU A N 1
ATOM 622 C CA . GLU A 1 86 ? 16.021 -5.677 5.770 1.00 98.12 86 GLU A CA 1
ATOM 623 C C . GLU A 1 86 ? 14.894 -4.759 6.273 1.00 98.12 86 GLU A C 1
ATOM 625 O O . GLU A 1 86 ? 14.554 -4.795 7.451 1.00 98.12 86 GLU A O 1
ATOM 630 N N . ILE A 1 87 ? 14.253 -4.001 5.374 1.00 97.12 87 ILE A N 1
ATOM 631 C CA . ILE A 1 87 ? 13.122 -3.118 5.703 1.00 97.12 87 ILE A CA 1
ATOM 632 C C . ILE A 1 87 ? 11.966 -3.916 6.317 1.00 97.12 87 ILE A C 1
ATOM 634 O O . ILE A 1 87 ? 11.424 -3.522 7.348 1.00 97.12 87 ILE A O 1
ATOM 638 N N . GLN A 1 88 ? 11.595 -5.046 5.712 1.00 97.81 88 GLN A N 1
ATOM 639 C CA . GLN A 1 88 ? 10.516 -5.893 6.222 1.00 97.81 88 GLN A CA 1
ATOM 640 C C . GLN A 1 88 ? 10.846 -6.470 7.602 1.00 97.81 88 GLN A C 1
ATOM 642 O O . GLN A 1 88 ? 9.991 -6.456 8.487 1.00 97.81 88 GLN A O 1
ATOM 647 N N . ALA A 1 89 ? 12.085 -6.919 7.818 1.00 98.38 89 ALA A N 1
ATOM 648 C CA . ALA A 1 89 ? 12.535 -7.398 9.121 1.00 98.38 89 ALA A CA 1
ATOM 649 C C . ALA A 1 89 ? 12.477 -6.291 10.186 1.00 98.38 89 ALA A C 1
ATOM 651 O O . ALA A 1 89 ? 12.002 -6.531 11.296 1.00 98.38 89 ALA A O 1
ATOM 652 N N . THR A 1 90 ? 12.885 -5.065 9.844 1.00 98.56 90 THR A N 1
ATOM 653 C CA . THR A 1 90 ? 12.778 -3.903 10.736 1.00 98.56 90 THR A CA 1
ATOM 654 C C . THR A 1 90 ? 11.324 -3.576 11.086 1.00 98.56 90 THR A C 1
ATOM 656 O O . THR A 1 90 ? 11.022 -3.335 12.251 1.00 98.56 90 THR A O 1
ATOM 659 N N . ILE A 1 91 ? 10.405 -3.613 10.116 1.00 98.50 91 ILE A N 1
ATOM 660 C CA . ILE A 1 91 ? 8.968 -3.398 10.364 1.00 98.50 91 ILE A CA 1
ATOM 661 C C . ILE A 1 91 ? 8.415 -4.457 11.317 1.00 98.50 91 ILE A C 1
ATOM 663 O O . ILE A 1 91 ? 7.696 -4.121 12.255 1.00 98.50 91 ILE A O 1
ATOM 667 N N . ILE A 1 92 ? 8.771 -5.728 11.110 1.00 98.50 92 ILE A N 1
ATOM 668 C CA . ILE A 1 92 ? 8.349 -6.823 11.989 1.00 98.50 92 ILE A CA 1
ATOM 669 C C . ILE A 1 92 ? 8.869 -6.601 13.413 1.00 98.50 92 ILE A C 1
ATOM 671 O O . ILE A 1 92 ? 8.098 -6.749 14.358 1.00 98.50 92 ILE A O 1
ATOM 675 N N . ALA A 1 93 ? 10.133 -6.197 13.575 1.00 98.69 93 ALA A N 1
ATOM 676 C CA . ALA A 1 93 ? 10.705 -5.897 14.887 1.00 98.69 93 ALA A CA 1
ATOM 677 C C . ALA A 1 93 ? 9.940 -4.770 15.603 1.00 98.69 93 ALA A C 1
ATOM 679 O O . ALA A 1 93 ? 9.491 -4.960 16.731 1.00 98.69 93 ALA A O 1
ATOM 680 N N . TYR A 1 94 ? 9.680 -3.647 14.924 1.00 98.75 94 TYR A N 1
ATOM 681 C CA . TYR A 1 94 ? 8.866 -2.570 15.497 1.00 98.75 94 TYR A CA 1
ATOM 682 C C . TYR A 1 94 ? 7.440 -3.018 15.833 1.00 98.75 94 TYR A C 1
ATOM 684 O O . TYR A 1 94 ? 6.896 -2.619 16.858 1.00 98.75 94 TYR A O 1
ATOM 692 N N . ASN A 1 95 ? 6.823 -3.859 15.003 1.00 98.75 95 ASN A N 1
ATOM 693 C CA . ASN A 1 95 ? 5.478 -4.371 15.260 1.00 98.75 95 ASN A CA 1
ATOM 694 C C . ASN A 1 95 ? 5.420 -5.294 16.481 1.00 98.75 95 ASN A C 1
ATOM 696 O O . ASN A 1 95 ? 4.407 -5.293 17.182 1.00 98.75 95 ASN A O 1
ATOM 700 N N . ILE A 1 96 ? 6.493 -6.044 16.754 1.00 98.69 96 ILE A N 1
ATOM 701 C CA . ILE A 1 96 ? 6.641 -6.823 17.989 1.00 98.69 96 ILE A CA 1
ATOM 702 C C . ILE A 1 96 ? 6.698 -5.879 19.194 1.00 98.69 96 ILE A C 1
ATOM 704 O O . ILE A 1 96 ? 5.917 -6.057 20.128 1.00 98.69 96 ILE A O 1
ATOM 708 N N . ASP A 1 97 ? 7.543 -4.848 19.149 1.00 98.69 97 ASP A N 1
ATOM 709 C CA . ASP A 1 97 ? 7.674 -3.883 20.248 1.00 98.69 97 ASP A CA 1
ATOM 710 C C . ASP A 1 97 ? 6.358 -3.130 20.504 1.00 98.69 97 ASP A C 1
ATOM 712 O O . ASP A 1 97 ? 5.905 -3.036 21.643 1.00 98.69 97 ASP A O 1
ATOM 716 N N . ILE A 1 98 ? 5.673 -2.673 19.448 1.00 98.62 98 ILE A N 1
ATOM 717 C CA . ILE A 1 98 ? 4.354 -2.026 19.548 1.00 98.62 98 ILE A CA 1
ATOM 718 C C . ILE A 1 98 ? 3.332 -2.958 20.209 1.00 98.62 98 ILE A C 1
ATOM 720 O O . ILE A 1 98 ? 2.535 -2.509 21.033 1.00 98.62 98 ILE A O 1
ATOM 724 N N . ALA A 1 99 ? 3.334 -4.249 19.865 1.00 98.44 99 ALA A N 1
ATOM 725 C CA . ALA A 1 99 ? 2.411 -5.212 20.455 1.00 98.44 99 ALA A CA 1
ATOM 726 C C . ALA A 1 99 ? 2.706 -5.471 21.941 1.00 98.44 99 ALA A C 1
ATOM 728 O O . ALA A 1 99 ? 1.771 -5.569 22.740 1.00 98.44 99 ALA A O 1
ATOM 729 N N . ILE A 1 100 ? 3.986 -5.542 22.319 1.00 98.31 100 ILE A N 1
ATOM 730 C CA . ILE A 1 100 ? 4.416 -5.662 23.718 1.00 98.31 100 ILE A CA 1
ATOM 731 C C . ILE A 1 100 ? 3.974 -4.429 24.512 1.00 98.31 100 ILE A C 1
ATOM 733 O O . ILE A 1 100 ? 3.341 -4.569 25.559 1.00 98.31 100 ILE A O 1
ATOM 737 N N . GLU A 1 101 ? 4.231 -3.228 23.996 1.00 97.88 101 GLU A N 1
ATOM 738 C CA . GLU A 1 101 ? 3.832 -1.983 24.655 1.00 97.88 101 GLU A CA 1
ATOM 739 C C . GLU A 1 101 ? 2.311 -1.845 24.754 1.00 97.88 101 GLU A C 1
ATOM 741 O O . GLU A 1 101 ? 1.792 -1.414 25.788 1.00 97.88 101 GLU A O 1
ATOM 746 N N . ALA A 1 102 ? 1.569 -2.266 23.726 1.00 97.00 102 ALA A N 1
ATOM 747 C CA . ALA A 1 102 ? 0.114 -2.296 23.783 1.00 97.00 102 ALA A CA 1
ATOM 748 C C . ALA A 1 102 ? -0.384 -3.208 24.914 1.00 97.00 102 ALA A C 1
ATOM 750 O O . ALA A 1 102 ? -1.271 -2.815 25.669 1.00 97.00 102 ALA A O 1
ATOM 751 N N . LEU A 1 103 ? 0.222 -4.387 25.087 1.00 96.19 103 LEU A N 1
ATOM 752 C CA . LEU A 1 103 ? -0.121 -5.308 26.170 1.00 96.19 103 LEU A CA 1
ATOM 753 C C . LEU A 1 103 ? 0.193 -4.717 27.554 1.00 96.19 103 LEU A C 1
ATOM 755 O O . LEU A 1 103 ? -0.670 -4.742 28.430 1.00 96.19 103 LEU A O 1
ATOM 759 N N . ILE A 1 104 ? 1.398 -4.170 27.746 1.00 96.75 104 ILE A N 1
ATOM 760 C CA . ILE A 1 104 ? 1.847 -3.595 29.028 1.00 96.75 104 ILE A CA 1
ATOM 761 C C . ILE A 1 104 ? 0.944 -2.436 29.461 1.00 96.75 104 ILE A C 1
ATOM 763 O O . ILE A 1 104 ? 0.589 -2.326 30.634 1.00 96.75 104 ILE A O 1
ATOM 767 N N . ASN A 1 105 ? 0.544 -1.589 28.511 1.00 94.88 105 ASN A N 1
ATOM 768 C CA . ASN A 1 105 ? -0.250 -0.392 28.781 1.00 94.88 105 ASN A CA 1
ATOM 769 C C . ASN A 1 105 ? -1.768 -0.630 28.683 1.00 94.88 105 ASN A C 1
ATOM 771 O O . ASN A 1 105 ? -2.546 0.312 28.837 1.00 94.88 105 ASN A O 1
ATOM 775 N N . GLY A 1 106 ? -2.209 -1.867 28.420 1.00 93.94 106 GLY A N 1
ATOM 776 C CA . GLY A 1 106 ? -3.626 -2.201 28.251 1.00 93.94 106 GLY A CA 1
ATOM 777 C C . GLY A 1 106 ? -4.289 -1.499 27.059 1.00 93.94 106 GLY A C 1
ATOM 778 O O . GLY A 1 106 ? -5.482 -1.198 27.106 1.00 93.94 106 GLY A O 1
ATOM 779 N N . ALA A 1 107 ? -3.523 -1.198 26.010 1.00 95.94 107 ALA A N 1
ATOM 780 C CA . ALA A 1 107 ? -4.017 -0.580 24.790 1.00 95.94 107 ALA A CA 1
ATOM 781 C C . ALA A 1 107 ? -4.643 -1.611 23.839 1.00 95.94 107 ALA A C 1
ATOM 783 O O . ALA A 1 107 ? -4.194 -2.750 23.713 1.00 95.94 107 ALA A O 1
ATOM 784 N N . THR A 1 108 ? -5.655 -1.174 23.097 1.00 97.06 108 THR A N 1
ATOM 785 C CA . THR A 1 108 ? -6.229 -1.919 21.974 1.00 97.06 108 THR A CA 1
ATOM 786 C C . THR A 1 108 ? -5.288 -1.829 20.775 1.00 97.06 108 THR A C 1
ATOM 788 O O . THR A 1 108 ? -5.119 -0.746 20.211 1.00 97.06 108 THR A O 1
ATOM 791 N N . LEU A 1 109 ? -4.710 -2.958 20.358 1.00 98.25 109 LEU A N 1
ATOM 792 C CA . LEU A 1 109 ? -3.869 -3.033 19.163 1.00 98.25 109 LEU A CA 1
ATOM 793 C C . LEU A 1 109 ? -4.707 -3.275 17.901 1.00 98.25 109 LEU A C 1
ATOM 795 O O . LEU A 1 109 ? -5.438 -4.262 17.810 1.00 98.25 109 LEU A O 1
ATOM 799 N N . VAL A 1 110 ? -4.549 -2.404 16.909 1.00 98.62 110 VAL A N 1
ATOM 800 C CA . VAL A 1 110 ? -5.112 -2.535 15.562 1.00 98.62 110 VAL A CA 1
ATOM 801 C C . VAL A 1 110 ? -4.042 -3.080 14.618 1.00 98.62 110 VAL A C 1
ATOM 803 O O . VAL A 1 110 ? -2.966 -2.498 14.479 1.00 98.62 110 VAL A O 1
ATOM 806 N N . ASP A 1 111 ? -4.342 -4.197 13.958 1.00 98.25 111 ASP A N 1
ATOM 807 C CA . ASP A 1 111 ? -3.411 -4.879 13.056 1.00 98.25 111 ASP A CA 1
ATOM 808 C C . ASP A 1 111 ? -3.539 -4.369 11.611 1.00 98.25 111 ASP A C 1
ATOM 810 O O . ASP A 1 111 ? -4.215 -4.952 10.759 1.00 98.25 111 ASP A O 1
ATOM 814 N N . VAL A 1 112 ? -2.891 -3.237 11.344 1.00 98.31 112 VAL A N 1
ATOM 815 C CA . VAL A 1 112 ? -2.803 -2.628 10.012 1.00 98.31 112 VAL A CA 1
ATOM 816 C C . VAL A 1 112 ? -1.803 -3.380 9.123 1.00 98.31 112 VAL A C 1
ATOM 818 O O . VAL A 1 112 ? -1.977 -3.410 7.903 1.00 98.31 112 VAL A O 1
ATOM 821 N N . TYR A 1 113 ? -0.795 -4.038 9.706 1.00 98.44 113 TYR A N 1
ATOM 822 C CA . TYR A 1 113 ? 0.154 -4.880 8.974 1.00 98.44 113 TYR A CA 1
ATOM 823 C C . TYR A 1 113 ? -0.559 -5.987 8.195 1.00 98.44 113 TYR A C 1
ATOM 825 O O . TYR A 1 113 ? -0.383 -6.100 6.978 1.00 98.44 113 TYR A O 1
ATOM 833 N N . SER A 1 114 ? -1.401 -6.773 8.869 1.00 98.25 114 SER A N 1
ATOM 834 C CA . SER A 1 114 ? -2.159 -7.843 8.214 1.00 98.25 114 SER A CA 1
ATOM 835 C C . SER A 1 114 ? -3.168 -7.295 7.205 1.00 98.25 114 SER A C 1
ATOM 837 O O . SER A 1 114 ? -3.294 -7.849 6.115 1.00 98.25 114 SER A O 1
ATOM 839 N N . LEU A 1 115 ? -3.833 -6.173 7.518 1.00 98.25 115 LEU A N 1
ATOM 840 C CA . LEU A 1 115 ? -4.768 -5.511 6.602 1.00 98.25 115 LEU A CA 1
ATOM 841 C C . LEU A 1 115 ? -4.102 -5.147 5.267 1.00 98.25 115 LEU A C 1
ATOM 843 O O . LEU A 1 115 ? -4.629 -5.468 4.206 1.00 98.25 115 LEU A O 1
ATOM 847 N N . VAL A 1 116 ? -2.946 -4.481 5.301 1.00 97.81 116 VAL A N 1
ATOM 848 C CA . VAL A 1 116 ? -2.255 -4.052 4.074 1.00 97.81 116 VAL A CA 1
ATOM 849 C C . VAL A 1 116 ? -1.748 -5.249 3.268 1.00 97.81 116 VAL A C 1
ATOM 851 O O . VAL A 1 116 ? -1.833 -5.233 2.041 1.00 97.81 116 VAL A O 1
ATOM 854 N N . ASN A 1 117 ? -1.275 -6.306 3.932 1.00 97.75 117 ASN A N 1
ATOM 855 C CA . ASN A 1 117 ? -0.856 -7.530 3.248 1.00 97.75 117 ASN A CA 1
ATOM 856 C C . ASN A 1 117 ? -2.024 -8.243 2.552 1.00 97.75 117 ASN A C 1
ATOM 858 O O . ASN A 1 117 ? -1.867 -8.691 1.415 1.00 97.75 117 ASN A O 1
ATOM 862 N N . ASP A 1 118 ? -3.195 -8.301 3.188 1.00 97.94 118 ASP A N 1
ATOM 863 C CA . ASP A 1 118 ? -4.406 -8.858 2.580 1.00 97.94 118 ASP A CA 1
ATOM 864 C C . ASP A 1 118 ? -4.860 -8.032 1.367 1.00 97.94 118 ASP A C 1
ATOM 866 O O . ASP A 1 118 ? -5.083 -8.580 0.288 1.00 97.94 118 ASP A O 1
ATOM 870 N N . LEU A 1 119 ? -4.883 -6.701 1.490 1.00 97.50 119 LEU A N 1
ATOM 871 C CA . LEU A 1 119 ? -5.203 -5.804 0.374 1.00 97.50 119 LEU A CA 1
ATOM 872 C C . LEU A 1 119 ? -4.219 -5.954 -0.795 1.00 97.50 119 LEU A C 1
ATOM 874 O O . LEU A 1 119 ? -4.631 -5.890 -1.952 1.00 97.50 119 LEU A O 1
ATOM 878 N N . ALA A 1 120 ? -2.934 -6.175 -0.516 1.00 95.25 120 ALA A N 1
ATOM 879 C CA . ALA A 1 120 ? -1.922 -6.377 -1.549 1.00 95.25 120 ALA A CA 1
ATOM 880 C C . ALA A 1 120 ? -2.047 -7.737 -2.251 1.00 95.25 120 ALA A C 1
ATOM 882 O O . ALA A 1 120 ? -1.769 -7.838 -3.446 1.00 95.25 120 ALA A O 1
ATOM 883 N N . ALA A 1 121 ? -2.453 -8.782 -1.525 1.00 95.50 121 ALA A N 1
ATOM 884 C CA . ALA A 1 121 ? -2.621 -10.125 -2.074 1.00 95.50 121 ALA A CA 1
ATOM 885 C C . ALA A 1 121 ? -3.947 -10.284 -2.833 1.00 95.50 121 ALA A C 1
ATOM 887 O O . ALA A 1 121 ? -3.985 -10.845 -3.929 1.00 95.50 121 ALA A O 1
ATOM 888 N N . ASN A 1 122 ? -5.034 -9.779 -2.253 1.00 95.94 122 ASN A N 1
ATOM 889 C CA . ASN A 1 122 ? -6.394 -10.100 -2.670 1.00 95.94 122 ASN A CA 1
ATOM 890 C C . ASN A 1 122 ? -7.125 -8.907 -3.294 1.00 95.94 122 ASN A C 1
ATOM 892 O O . ASN A 1 122 ? -8.019 -9.101 -4.126 1.00 95.94 122 ASN A O 1
ATOM 896 N N . GLY A 1 123 ? -6.717 -7.680 -2.966 1.00 95.81 123 GLY A N 1
ATOM 897 C CA . GLY A 1 123 ? -7.479 -6.472 -3.267 1.00 95.81 123 GLY A CA 1
ATOM 898 C C . GLY A 1 123 ? -8.813 -6.432 -2.517 1.00 95.81 123 GLY A C 1
ATOM 899 O O . GLY A 1 123 ? -9.081 -7.233 -1.625 1.00 95.81 123 GLY A O 1
ATOM 900 N N . ILE A 1 124 ? -9.680 -5.498 -2.897 1.00 96.44 124 ILE A N 1
ATOM 901 C CA . ILE A 1 124 ? -11.021 -5.352 -2.318 1.00 96.44 124 ILE A CA 1
ATOM 902 C C . ILE A 1 124 ? -12.012 -4.862 -3.371 1.00 96.44 124 ILE A C 1
ATOM 904 O O . ILE A 1 124 ? -11.667 -4.040 -4.211 1.00 96.44 124 ILE A O 1
ATOM 908 N N . VAL A 1 125 ? -13.257 -5.341 -3.340 1.00 95.56 125 VAL A N 1
ATOM 909 C CA . VAL A 1 125 ? -14.303 -4.858 -4.253 1.00 95.56 125 VAL A CA 1
ATOM 910 C C . VAL A 1 125 ? -15.108 -3.744 -3.587 1.00 95.56 125 VAL A C 1
ATOM 912 O O . VAL A 1 125 ? -15.746 -3.962 -2.561 1.00 95.56 125 VAL A O 1
ATOM 915 N N . VAL A 1 126 ? -15.113 -2.559 -4.199 1.00 94.88 126 VAL A N 1
ATOM 916 C CA . VAL A 1 126 ? -15.884 -1.384 -3.762 1.00 94.88 126 VAL A CA 1
ATOM 917 C C . VAL A 1 126 ? -16.682 -0.868 -4.952 1.00 94.88 126 VAL A C 1
ATOM 919 O O . VAL A 1 126 ? -16.124 -0.661 -6.026 1.00 94.88 126 VAL A O 1
ATOM 922 N N . ASN A 1 127 ? -17.998 -0.686 -4.789 1.00 92.44 127 ASN A N 1
ATOM 923 C CA . ASN A 1 127 ? -18.906 -0.285 -5.877 1.00 92.44 127 ASN A CA 1
ATOM 924 C C . ASN A 1 127 ? -18.685 -1.068 -7.198 1.00 92.44 127 ASN A C 1
ATOM 926 O O . ASN A 1 127 ? -18.689 -0.490 -8.282 1.00 92.44 127 ASN A O 1
ATOM 930 N N . GLY A 1 128 ? -18.453 -2.383 -7.110 1.00 90.19 128 GLY A N 1
ATOM 931 C CA . GLY A 1 128 ? -18.263 -3.259 -8.274 1.00 90.19 128 GLY A CA 1
ATOM 932 C C . GLY A 1 128 ? -16.888 -3.184 -8.950 1.00 90.19 128 GLY A C 1
ATOM 933 O O . GLY A 1 128 ? -16.662 -3.909 -9.914 1.00 90.19 128 GLY A O 1
ATOM 934 N N . LYS A 1 129 ? -15.954 -2.363 -8.454 1.00 91.19 129 LYS A N 1
ATOM 935 C CA . LYS A 1 129 ? -14.572 -2.290 -8.952 1.00 91.19 129 LYS A CA 1
ATOM 936 C C . LYS A 1 129 ? -13.619 -2.958 -7.967 1.00 91.19 129 LYS A C 1
ATOM 938 O O . LYS A 1 129 ? -13.710 -2.712 -6.764 1.00 91.19 129 LYS A O 1
ATOM 943 N N . LYS A 1 130 ? -12.710 -3.795 -8.475 1.00 94.38 130 LYS A N 1
ATOM 944 C CA . LYS A 1 130 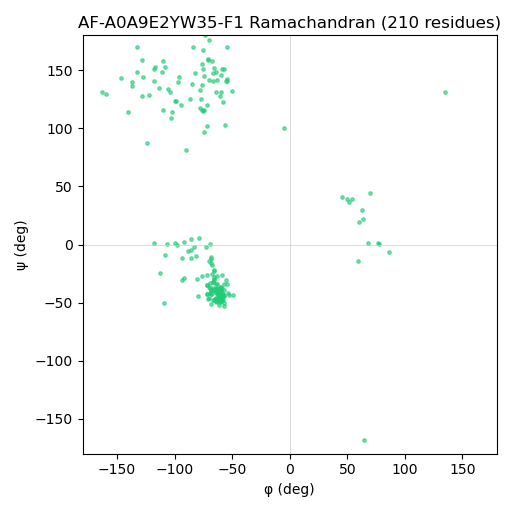? -11.617 -4.358 -7.676 1.00 94.38 130 LYS A CA 1
ATOM 945 C C . LYS A 1 130 ? -10.531 -3.298 -7.519 1.00 94.38 130 LYS A C 1
ATOM 947 O O . LYS A 1 130 ? -9.950 -2.866 -8.506 1.00 94.38 130 LYS A O 1
ATOM 952 N N . LEU A 1 131 ? -10.286 -2.894 -6.284 1.00 95.19 131 LEU A N 1
ATOM 953 C CA . LEU A 1 131 ? -9.207 -2.004 -5.896 1.00 95.19 131 LEU A CA 1
ATOM 954 C C . LEU A 1 131 ? -8.011 -2.825 -5.412 1.00 95.19 131 LEU A C 1
ATOM 956 O O . LEU A 1 131 ? -8.189 -3.862 -4.768 1.00 95.19 131 LEU A O 1
ATOM 960 N N . THR A 1 132 ? -6.804 -2.355 -5.701 1.00 94.38 132 THR A N 1
ATOM 961 C CA . THR A 1 132 ? -5.542 -2.994 -5.303 1.00 94.38 132 THR A CA 1
ATOM 962 C C . THR A 1 132 ? -4.588 -1.964 -4.709 1.00 94.38 132 THR A C 1
ATOM 964 O O . THR A 1 132 ? -4.833 -0.755 -4.762 1.00 94.38 132 THR A O 1
ATOM 967 N N . THR A 1 133 ? -3.487 -2.438 -4.126 1.00 93.75 133 THR A N 1
ATOM 968 C CA . THR A 1 133 ? -2.410 -1.568 -3.639 1.00 93.75 133 THR A CA 1
ATOM 969 C C . THR A 1 133 ? -1.485 -1.077 -4.752 1.00 93.75 133 THR A C 1
ATOM 971 O O . THR A 1 133 ? -0.485 -0.428 -4.464 1.00 93.75 133 THR A O 1
ATOM 974 N N . ASP A 1 134 ? -1.798 -1.380 -6.013 1.00 89.19 134 ASP A N 1
ATOM 975 C CA . ASP A 1 134 ? -1.017 -0.929 -7.159 1.00 89.19 134 ASP A CA 1
ATOM 976 C C . ASP A 1 134 ? -1.175 0.566 -7.396 1.00 89.19 134 ASP A C 1
ATOM 978 O O . A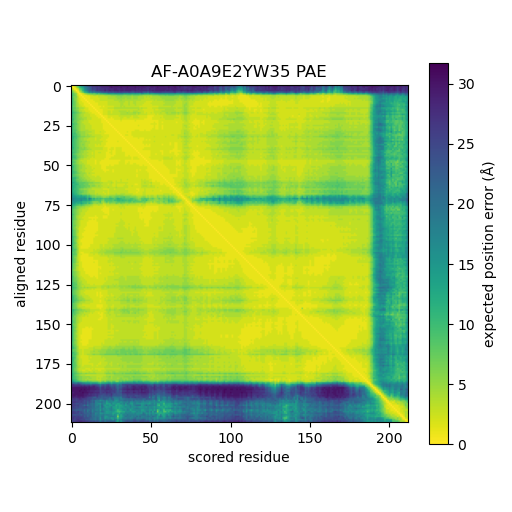SP A 1 134 ? -2.171 1.188 -7.009 1.00 89.19 134 ASP A O 1
ATOM 982 N N . PHE A 1 135 ? -0.206 1.143 -8.102 1.00 85.88 135 PHE A N 1
ATOM 983 C CA . PHE A 1 135 ? -0.341 2.503 -8.590 1.00 85.88 135 PHE A CA 1
ATOM 984 C C . PHE A 1 135 ? -1.578 2.620 -9.484 1.00 85.88 135 PHE A C 1
ATOM 986 O O . PHE A 1 135 ? -1.722 1.900 -10.470 1.00 85.88 135 PHE A O 1
ATOM 993 N N . GLY A 1 136 ? -2.493 3.523 -9.125 1.00 84.31 136 GLY A N 1
ATOM 994 C CA . GLY A 1 136 ? -3.773 3.654 -9.818 1.00 84.31 136 GLY A CA 1
ATOM 995 C C . GLY A 1 136 ? -4.816 2.581 -9.472 1.00 84.31 136 GLY A C 1
ATOM 996 O O . GLY A 1 136 ? -5.934 2.665 -9.971 1.00 84.31 136 GLY A O 1
ATOM 997 N N . GLY A 1 137 ? -4.504 1.646 -8.568 1.00 88.88 137 GLY A N 1
ATOM 998 C CA . GLY A 1 137 ? -5.420 0.620 -8.060 1.00 88.88 137 GLY A CA 1
ATOM 999 C C . GLY A 1 137 ? -6.499 1.149 -7.106 1.00 88.88 137 GLY A C 1
ATOM 1000 O O . GLY A 1 137 ? -7.350 0.388 -6.657 1.00 88.88 137 GLY A O 1
ATOM 1001 N N . GLY A 1 138 ? -6.495 2.448 -6.790 1.00 91.94 138 GLY A N 1
ATOM 1002 C CA . GLY A 1 138 ? -7.556 3.134 -6.044 1.00 91.94 138 GLY A CA 1
ATOM 1003 C C . GLY A 1 138 ? -7.444 3.085 -4.518 1.00 91.94 138 GLY A C 1
ATOM 1004 O O . GLY A 1 138 ? -8.224 3.763 -3.849 1.00 91.94 138 GLY A O 1
ATOM 1005 N N . LEU A 1 139 ? -6.489 2.334 -3.953 1.00 95.69 139 LEU A N 1
ATOM 1006 C CA . LEU A 1 139 ? -6.227 2.325 -2.503 1.00 95.69 139 LEU A CA 1
ATOM 1007 C C . LEU A 1 139 ? -5.168 3.344 -2.062 1.00 95.69 139 LEU A C 1
ATOM 1009 O O . LEU A 1 139 ? -5.252 3.847 -0.943 1.00 95.69 139 LEU A O 1
ATOM 1013 N N . PHE A 1 140 ? -4.217 3.679 -2.936 1.00 94.50 140 PHE A N 1
ATOM 1014 C CA . PHE A 1 140 ? -3.173 4.684 -2.706 1.00 94.50 140 PHE A CA 1
ATOM 1015 C C . PHE A 1 140 ? -3.283 5.849 -3.693 1.00 94.50 140 PHE A C 1
ATOM 1017 O O . PHE A 1 140 ? -3.809 5.696 -4.799 1.00 94.50 140 PHE A O 1
ATOM 1024 N N . SER A 1 141 ? -2.811 7.017 -3.262 1.00 91.38 141 SER A N 1
ATOM 1025 C CA . SER A 1 141 ? -2.838 8.262 -4.021 1.00 91.38 141 SER A CA 1
ATOM 1026 C C . SER A 1 141 ? -1.811 8.268 -5.165 1.00 91.38 141 SER A C 1
ATOM 1028 O O . SER A 1 141 ? -1.078 7.300 -5.367 1.00 91.38 141 SER A O 1
ATOM 1030 N N . GLU A 1 142 ? -1.745 9.360 -5.931 1.00 86.38 142 GLU A N 1
ATOM 1031 C CA . GLU A 1 142 ? -0.776 9.517 -7.029 1.00 86.38 142 GLU A CA 1
ATOM 1032 C C . GLU A 1 142 ? 0.678 9.641 -6.554 1.00 86.38 142 GLU A C 1
ATOM 1034 O O . GLU A 1 142 ? 1.591 9.496 -7.359 1.00 86.38 142 GLU A O 1
ATOM 1039 N N . ASP A 1 143 ? 0.913 9.851 -5.257 1.00 83.81 143 ASP A N 1
ATOM 1040 C CA . ASP A 1 143 ? 2.253 9.730 -4.676 1.00 83.81 143 ASP A CA 1
ATOM 1041 C C . ASP A 1 143 ? 2.645 8.283 -4.354 1.00 83.81 143 ASP A C 1
ATOM 1043 O O . ASP A 1 143 ? 3.794 8.021 -4.021 1.00 83.81 143 ASP A O 1
ATOM 1047 N N . GLY A 1 144 ? 1.704 7.338 -4.428 1.00 87.81 144 GLY A N 1
ATOM 1048 C CA . GLY A 1 144 ? 1.910 5.928 -4.121 1.00 87.81 144 GLY A CA 1
ATOM 1049 C C . GLY A 1 144 ? 2.189 5.597 -2.647 1.00 87.81 144 GLY A C 1
ATOM 1050 O O . GLY A 1 144 ? 2.383 4.424 -2.328 1.00 87.81 144 GLY A O 1
ATOM 1051 N N . ILE A 1 145 ? 2.202 6.585 -1.752 1.00 91.00 145 ILE A N 1
ATOM 1052 C CA . ILE A 1 145 ? 2.543 6.442 -0.329 1.00 91.00 145 ILE A CA 1
ATOM 1053 C C . ILE A 1 145 ? 1.293 6.613 0.533 1.00 91.00 145 ILE A C 1
ATOM 1055 O O . ILE A 1 145 ? 1.008 5.774 1.390 1.00 91.00 145 ILE A O 1
ATOM 1059 N N . HIS A 1 146 ? 0.534 7.687 0.314 1.00 93.25 146 HIS A N 1
ATOM 1060 C CA . HIS A 1 146 ? -0.633 7.999 1.130 1.00 93.25 146 HIS A CA 1
ATOM 1061 C C . HIS A 1 146 ? -1.870 7.252 0.620 1.00 93.25 146 HIS A C 1
ATOM 1063 O O . HIS A 1 146 ? -2.091 7.191 -0.592 1.00 93.25 146 HIS A O 1
ATOM 1069 N N . PRO A 1 147 ? -2.708 6.685 1.507 1.00 96.44 147 PRO A N 1
ATOM 1070 C CA . PRO A 1 147 ? -3.993 6.127 1.108 1.00 96.44 147 PRO A CA 1
ATOM 1071 C C . PRO A 1 147 ? -4.900 7.167 0.432 1.00 96.44 147 PRO A C 1
ATOM 1073 O O . PRO A 1 147 ? -4.855 8.357 0.745 1.00 96.44 147 PRO A O 1
ATOM 1076 N N . THR A 1 148 ? -5.772 6.715 -0.467 1.00 96.62 148 THR A N 1
ATOM 1077 C CA . THR A 1 148 ? -6.897 7.529 -0.966 1.00 96.62 148 THR A CA 1
ATOM 1078 C C . THR A 1 148 ? -7.947 7.735 0.131 1.00 96.62 148 THR A C 1
ATOM 1080 O O . THR A 1 148 ? -7.851 7.148 1.212 1.00 96.62 148 THR A O 1
ATOM 1083 N N . ALA A 1 149 ? -9.002 8.520 -0.125 1.00 97.38 149 ALA A N 1
ATOM 1084 C CA . ALA A 1 149 ? -10.104 8.629 0.835 1.00 97.38 149 ALA A CA 1
ATOM 1085 C C . ALA A 1 149 ? -10.759 7.256 1.077 1.00 97.38 149 ALA A C 1
ATOM 1087 O O . ALA A 1 149 ? -11.089 6.915 2.214 1.00 97.38 149 ALA A O 1
ATOM 1088 N N . VAL A 1 150 ? -10.875 6.430 0.031 1.00 97.44 150 VAL A N 1
ATOM 1089 C CA . VAL A 1 150 ? -11.304 5.030 0.144 1.00 97.44 150 VAL A CA 1
ATOM 1090 C C . VAL A 1 150 ? -10.327 4.197 0.977 1.00 97.44 150 VAL A C 1
ATOM 1092 O O . VAL A 1 150 ? -10.768 3.473 1.871 1.00 97.44 150 VAL A O 1
ATOM 1095 N N . GLY A 1 151 ? -9.018 4.322 0.743 1.00 97.25 151 GLY A N 1
ATOM 1096 C CA . GLY A 1 151 ? -7.994 3.641 1.541 1.00 97.25 151 GLY A CA 1
ATOM 1097 C C . GLY A 1 151 ? -8.068 4.009 3.029 1.00 97.25 151 GLY A C 1
ATOM 1098 O O . GLY A 1 151 ? -8.109 3.127 3.889 1.00 97.25 151 GLY A O 1
ATOM 1099 N N . TYR A 1 152 ? -8.199 5.301 3.346 1.00 98.06 152 TYR A N 1
ATOM 1100 C CA . TYR A 1 152 ? -8.405 5.772 4.717 1.00 98.06 152 TYR A CA 1
ATOM 1101 C C . TYR A 1 152 ? -9.712 5.264 5.330 1.00 98.06 152 TYR A C 1
ATOM 1103 O O . TYR A 1 152 ? -9.720 4.902 6.504 1.00 98.06 152 TYR A O 1
ATOM 1111 N N . ALA A 1 153 ? -10.806 5.180 4.566 1.00 98.38 153 ALA A N 1
ATOM 1112 C CA . ALA A 1 153 ? -12.069 4.628 5.059 1.00 98.38 153 ALA A CA 1
ATOM 1113 C C . ALA A 1 153 ? -11.952 3.139 5.429 1.00 98.38 153 ALA A C 1
ATOM 1115 O O . ALA A 1 153 ? -12.538 2.701 6.420 1.00 98.38 153 ALA A O 1
ATOM 1116 N N . ILE A 1 154 ? -11.177 2.363 4.667 1.00 98.31 154 ILE A N 1
ATOM 1117 C CA . ILE A 1 154 ? -10.900 0.951 4.968 1.00 98.31 154 ILE A CA 1
ATOM 1118 C C . ILE A 1 154 ? -10.069 0.830 6.250 1.00 98.31 154 ILE A C 1
ATOM 1120 O O . ILE A 1 154 ? -10.444 0.075 7.146 1.00 98.31 154 ILE A O 1
ATOM 1124 N N . ILE A 1 155 ? -8.995 1.616 6.381 1.00 98.25 155 ILE A N 1
ATOM 1125 C CA . ILE A 1 155 ? -8.166 1.638 7.596 1.00 98.25 155 ILE A CA 1
ATOM 1126 C C . ILE A 1 155 ? -9.013 2.052 8.807 1.00 98.25 155 ILE A C 1
ATOM 1128 O O . ILE A 1 155 ? -9.008 1.363 9.824 1.00 98.25 155 ILE A O 1
ATOM 1132 N N . ALA A 1 156 ? -9.811 3.117 8.689 1.00 98.44 156 ALA A N 1
ATOM 1133 C CA . ALA A 1 156 ? -10.717 3.564 9.745 1.00 98.44 156 ALA A CA 1
ATOM 1134 C C . ALA A 1 156 ? -11.698 2.459 10.167 1.00 98.44 156 ALA A C 1
ATOM 1136 O O . ALA A 1 156 ? -11.956 2.282 11.358 1.00 98.44 156 ALA A O 1
ATOM 1137 N N . ASN A 1 157 ? -12.203 1.669 9.218 1.00 98.50 157 ASN A N 1
ATOM 1138 C CA . ASN A 1 157 ? -13.063 0.532 9.524 1.00 98.50 157 ASN A CA 1
ATOM 1139 C C . ASN A 1 157 ? -12.344 -0.589 10.280 1.00 98.50 157 ASN A C 1
ATOM 1141 O O . ASN A 1 157 ? -12.980 -1.217 11.126 1.00 98.50 157 ASN A O 1
ATOM 1145 N N . GLU A 1 158 ? -11.048 -0.822 10.060 1.00 98.50 158 GLU A N 1
ATOM 1146 C CA . GLU A 1 158 ? -10.292 -1.798 10.859 1.00 98.50 158 GLU A CA 1
ATOM 1147 C C . GLU A 1 158 ? -10.096 -1.316 12.307 1.00 98.50 158 GLU A C 1
ATOM 1149 O O . GLU A 1 158 ? -10.251 -2.099 13.250 1.00 98.50 158 GLU A O 1
ATOM 1154 N N . PHE A 1 159 ? -9.878 -0.011 12.508 1.00 98.44 159 PHE A N 1
ATOM 1155 C CA . PHE A 1 159 ? -9.896 0.601 13.841 1.00 98.44 159 PHE A CA 1
ATOM 1156 C C . PHE A 1 159 ? -11.267 0.445 14.507 1.00 98.44 159 PHE A C 1
ATOM 1158 O O . PHE A 1 159 ? -11.357 -0.069 15.622 1.00 98.44 159 PHE A O 1
ATOM 1165 N N . ILE A 1 160 ? -12.347 0.840 13.823 1.00 98.12 160 ILE A N 1
ATOM 1166 C CA . ILE A 1 160 ?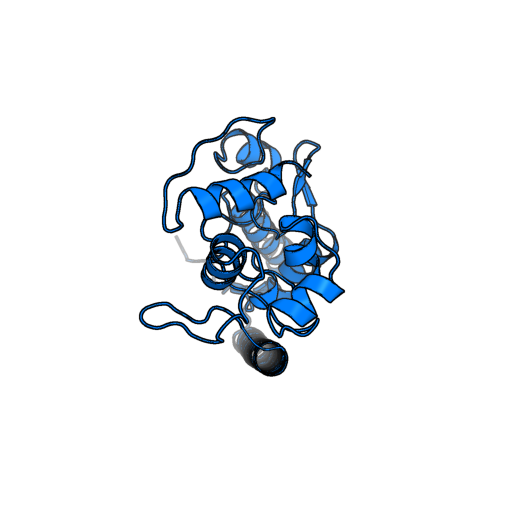 -13.724 0.750 14.334 1.00 98.12 160 ILE A CA 1
ATOM 1167 C C . ILE A 1 160 ? -14.077 -0.693 14.695 1.00 98.12 160 ILE A C 1
ATOM 1169 O O . ILE A 1 160 ? -14.563 -0.956 15.791 1.00 98.12 160 ILE A O 1
ATOM 1173 N N . LYS A 1 161 ? -13.784 -1.647 13.809 1.00 98.12 161 LYS A N 1
ATOM 1174 C CA . LYS A 1 161 ? -13.999 -3.081 14.033 1.00 98.12 161 LYS A CA 1
ATOM 1175 C C . LYS A 1 161 ? -13.252 -3.578 15.267 1.00 98.12 161 LYS A C 1
ATOM 1177 O O . LYS A 1 161 ? -13.813 -4.335 16.059 1.00 98.12 161 LYS A O 1
ATOM 1182 N N . THR A 1 162 ? -12.003 -3.166 15.452 1.00 97.94 162 THR A N 1
ATOM 1183 C CA . THR A 1 162 ? -11.194 -3.585 16.602 1.00 97.94 162 THR A CA 1
ATOM 1184 C C . THR A 1 162 ? -11.712 -2.969 17.900 1.00 97.94 162 THR A C 1
ATOM 1186 O O . THR A 1 162 ? -11.955 -3.702 18.858 1.00 97.94 162 THR A O 1
ATOM 1189 N N . MET A 1 163 ? -12.004 -1.667 17.912 1.00 96.38 163 MET A N 1
ATOM 1190 C CA . MET A 1 163 ? -12.599 -0.984 19.066 1.00 96.38 163 MET A CA 1
ATOM 1191 C C . MET A 1 163 ? -13.978 -1.541 19.428 1.00 96.38 163 MET A C 1
ATOM 1193 O O . MET A 1 163 ? -14.283 -1.723 20.602 1.00 96.38 163 MET A O 1
ATOM 1197 N N . ASN A 1 164 ? -14.819 -1.854 18.443 1.00 95.94 164 ASN A N 1
ATOM 1198 C CA . ASN A 1 164 ? -16.125 -2.456 18.698 1.00 95.94 164 ASN A CA 1
ATOM 1199 C C . ASN A 1 164 ? -15.991 -3.839 19.334 1.00 95.94 164 ASN A C 1
ATOM 1201 O O . ASN A 1 164 ? -16.738 -4.144 20.257 1.00 95.94 164 ASN A O 1
ATOM 1205 N N . ARG A 1 165 ? -15.029 -4.654 18.879 1.00 96.62 165 ARG A N 1
ATOM 1206 C CA . ARG A 1 165 ? -14.792 -5.994 19.433 1.00 96.62 165 ARG A CA 1
ATOM 1207 C C . ARG A 1 165 ? -14.173 -5.974 20.828 1.00 96.62 165 ARG A C 1
ATOM 1209 O O . ARG A 1 165 ? -14.564 -6.786 21.654 1.00 96.62 165 ARG A O 1
ATOM 1216 N N . GLN A 1 166 ? -13.197 -5.104 21.077 1.00 94.38 166 GLN A N 1
ATOM 1217 C CA . GLN A 1 166 ? -12.428 -5.123 22.329 1.00 94.38 166 GLN A CA 1
ATOM 1218 C C . GLN A 1 166 ? -13.001 -4.192 23.400 1.00 94.38 166 GLN A C 1
ATOM 1220 O O . GLN A 1 166 ? -12.918 -4.496 24.586 1.00 94.38 166 GLN A O 1
ATOM 1225 N N . ASN A 1 167 ? -13.625 -3.087 22.987 1.00 92.56 167 ASN A N 1
ATOM 1226 C CA . ASN A 1 167 ? -14.026 -2.003 23.886 1.00 92.56 167 ASN A CA 1
ATOM 1227 C C . ASN A 1 167 ? -15.542 -1.782 23.908 1.00 92.56 167 ASN A C 1
ATOM 1229 O O . ASN A 1 167 ? -16.007 -0.867 24.582 1.00 92.56 167 ASN A O 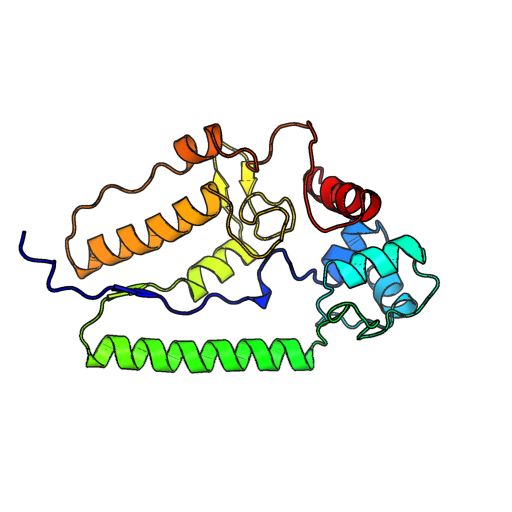1
ATOM 1233 N N . ASN A 1 168 ? -16.316 -2.578 23.156 1.00 93.25 168 ASN A N 1
ATOM 1234 C CA . ASN A 1 168 ? -17.766 -2.418 22.993 1.00 93.25 168 ASN A CA 1
ATOM 1235 C C . ASN A 1 168 ? -18.168 -0.988 22.591 1.00 93.25 168 ASN A C 1
ATOM 1237 O O . ASN A 1 168 ? -19.186 -0.465 23.039 1.00 93.25 168 ASN A O 1
ATOM 1241 N N . ALA A 1 169 ? -17.353 -0.343 21.750 1.00 93.00 169 ALA A N 1
ATOM 1242 C CA . ALA A 1 169 ? -17.498 1.079 21.442 1.00 93.00 169 ALA A CA 1
ATOM 1243 C C . ALA A 1 169 ? -18.797 1.429 20.686 1.00 93.00 169 ALA A C 1
ATOM 1245 O O . ALA A 1 169 ? -19.235 2.576 20.730 1.00 93.00 169 ALA A O 1
ATOM 1246 N N . GLY A 1 170 ? -19.412 0.465 19.989 1.00 94.38 170 GLY A N 1
ATOM 1247 C CA . GLY A 1 170 ? -20.674 0.663 19.265 1.00 94.38 170 GLY A CA 1
ATOM 1248 C C . GLY A 1 170 ? -20.589 1.671 18.112 1.00 94.38 170 GLY A C 1
ATOM 1249 O O . GLY A 1 170 ? -21.607 2.230 17.710 1.00 94.38 170 GLY A O 1
ATOM 1250 N N . ILE A 1 171 ? -19.388 1.928 17.587 1.00 96.19 171 ILE A N 1
ATOM 1251 C CA . ILE A 1 171 ? -19.156 2.917 16.534 1.00 96.19 171 ILE A CA 1
ATOM 1252 C C . ILE A 1 171 ? -19.611 2.323 15.193 1.00 96.19 171 ILE A C 1
ATOM 1254 O O . ILE A 1 171 ? -19.145 1.242 14.820 1.00 96.19 171 ILE A O 1
ATOM 1258 N N . PRO A 1 172 ? -20.504 2.984 14.440 1.00 97.94 172 PRO A N 1
ATOM 1259 C CA . PRO A 1 172 ? -20.911 2.493 13.130 1.00 97.94 172 PRO A CA 1
ATOM 1260 C C . PRO A 1 172 ? -19.734 2.548 12.138 1.00 97.94 172 PRO A C 1
ATOM 1262 O O . PRO A 1 172 ? -18.971 3.516 12.157 1.00 97.94 172 PRO A O 1
ATOM 1265 N N . PRO A 1 173 ? -19.575 1.545 11.255 1.00 97.81 173 PRO A N 1
ATOM 1266 C CA . PRO A 1 173 ? -18.526 1.568 10.242 1.00 97.81 173 PRO A CA 1
ATOM 1267 C C . PRO A 1 173 ? -18.760 2.688 9.220 1.00 97.81 173 PRO A C 1
ATOM 1269 O O . PRO A 1 173 ? -19.893 3.012 8.857 1.00 97.81 173 PRO A O 1
ATOM 1272 N N . VAL A 1 174 ? -17.665 3.236 8.701 1.00 97.88 174 VAL A N 1
ATOM 1273 C CA . VAL A 1 174 ? -17.660 4.163 7.572 1.00 97.88 174 VAL A CA 1
ATOM 1274 C C . VAL A 1 174 ? -18.168 3.439 6.326 1.00 97.88 174 VAL A C 1
ATOM 1276 O O . VAL A 1 174 ? -17.692 2.358 5.967 1.00 97.88 174 VAL A O 1
ATOM 1279 N N . SER A 1 175 ? -19.117 4.051 5.616 1.00 97.88 175 SER A N 1
ATOM 1280 C CA . SER A 1 175 ? -19.591 3.520 4.338 1.00 97.88 175 SER A CA 1
ATOM 1281 C C . SER A 1 175 ? -18.559 3.769 3.236 1.00 97.88 175 SER A C 1
ATOM 1283 O O . SER A 1 175 ? -18.530 4.833 2.619 1.00 97.88 175 SER A O 1
ATOM 1285 N N . VAL A 1 176 ? -17.730 2.763 2.951 1.00 97.31 176 VAL A N 1
ATOM 1286 C CA . VAL A 1 176 ? -16.699 2.834 1.898 1.00 97.31 176 VAL A CA 1
ATOM 1287 C C . VAL A 1 176 ? -17.322 3.131 0.526 1.00 97.31 176 VAL A C 1
ATOM 1289 O O . VAL A 1 176 ? -16.794 3.934 -0.237 1.00 97.31 176 VAL A O 1
ATOM 1292 N N . ASN A 1 177 ? -18.502 2.570 0.243 1.00 95.69 177 ASN A N 1
ATOM 1293 C CA . ASN A 1 177 ? -19.242 2.831 -0.996 1.00 95.69 177 ASN A CA 1
ATOM 1294 C C . ASN A 1 177 ? -19.701 4.291 -1.133 1.00 95.69 177 ASN A C 1
ATOM 1296 O O . ASN A 1 177 ? -19.769 4.792 -2.253 1.00 95.69 177 ASN A O 1
ATOM 1300 N N . GLN A 1 178 ? -20.043 4.967 -0.028 1.00 96.38 178 GLN A N 1
ATOM 1301 C CA . GLN A 1 178 ? -20.360 6.401 -0.036 1.00 96.38 178 GLN A CA 1
ATOM 1302 C C . GLN A 1 178 ? -19.095 7.228 -0.277 1.00 96.38 178 GLN A C 1
ATOM 1304 O O . GLN A 1 178 ? -19.099 8.078 -1.161 1.00 96.38 178 GLN A O 1
ATOM 1309 N N . VAL A 1 179 ? -18.005 6.924 0.436 1.00 96.88 179 VAL A N 1
ATOM 1310 C CA . VAL A 1 179 ? -16.712 7.615 0.279 1.00 96.88 179 VAL A CA 1
ATOM 1311 C C . VAL A 1 179 ? -16.201 7.514 -1.160 1.00 96.88 179 VAL A C 1
ATOM 1313 O O . VAL A 1 179 ? -15.812 8.518 -1.751 1.00 96.88 179 VAL A O 1
ATOM 1316 N N . ALA A 1 180 ? -16.299 6.330 -1.764 1.00 95.38 180 ALA A N 1
ATOM 1317 C CA . ALA A 1 180 ? -15.895 6.085 -3.144 1.00 95.38 180 ALA A CA 1
ATOM 1318 C C . ALA A 1 180 ? -16.620 6.963 -4.179 1.00 95.38 180 ALA A C 1
ATOM 1320 O O . ALA A 1 180 ? -16.067 7.230 -5.239 1.00 95.38 180 ALA A O 1
ATOM 1321 N N . LYS A 1 181 ? -17.843 7.442 -3.901 1.00 93.56 181 LYS A N 1
ATOM 1322 C CA . LYS A 1 181 ? -18.576 8.328 -4.827 1.00 93.56 181 LYS A CA 1
ATOM 1323 C C . LYS A 1 181 ? -17.987 9.735 -4.893 1.00 93.56 181 LYS A C 1
ATOM 1325 O O . LYS A 1 181 ? -18.186 10.426 -5.886 1.00 93.56 181 LYS A O 1
ATOM 1330 N N . THR A 1 182 ? -17.316 10.164 -3.829 1.00 93.00 182 THR A N 1
ATOM 1331 C CA . THR A 1 182 ? -16.752 11.514 -3.694 1.00 93.00 182 THR A CA 1
ATOM 1332 C C . THR A 1 182 ? -15.231 11.534 -3.781 1.00 93.00 182 THR A C 1
ATOM 1334 O O . THR A 1 182 ? -14.647 12.610 -3.833 1.00 93.00 182 THR A O 1
ATOM 1337 N N . ASP A 1 183 ? -14.586 10.368 -3.781 1.00 92.25 183 ASP A N 1
ATOM 1338 C CA . ASP A 1 183 ? -13.137 10.258 -3.893 1.00 92.25 183 ASP A CA 1
ATOM 1339 C C . ASP A 1 183 ? -12.696 10.546 -5.345 1.00 92.25 183 ASP A C 1
ATOM 1341 O O . ASP A 1 183 ? -13.054 9.797 -6.261 1.00 92.25 183 ASP A O 1
ATOM 1345 N N . PRO A 1 184 ? -11.930 11.627 -5.596 1.00 88.69 184 PRO A N 1
ATOM 1346 C CA . PRO A 1 184 ? -11.498 11.987 -6.944 1.00 88.69 184 PRO A CA 1
ATOM 1347 C C . PRO A 1 184 ? -10.543 10.959 -7.565 1.00 88.69 184 PRO A C 1
ATOM 1349 O O . PRO A 1 184 ? -10.448 10.912 -8.793 1.00 88.69 184 PRO A O 1
ATOM 1352 N N . LEU A 1 185 ? -9.870 10.155 -6.734 1.00 87.31 185 LEU A N 1
ATOM 1353 C CA . LEU A 1 185 ? -8.918 9.117 -7.125 1.00 87.31 185 LEU A CA 1
ATOM 1354 C C . LEU A 1 185 ? -9.548 7.720 -7.152 1.00 87.31 185 LEU A C 1
ATOM 1356 O O . LEU A 1 185 ? -8.871 6.755 -7.514 1.00 87.31 185 LEU A O 1
ATOM 1360 N N . PHE A 1 186 ? -10.837 7.592 -6.816 1.00 89.88 186 PHE A N 1
ATOM 1361 C CA . PHE A 1 186 ? -11.554 6.349 -7.067 1.00 89.88 186 PHE A CA 1
ATOM 1362 C C . PHE A 1 186 ? -11.534 6.063 -8.574 1.00 89.88 186 PHE A C 1
ATOM 1364 O O . PHE A 1 186 ? -11.851 6.970 -9.351 1.00 89.88 186 PHE A O 1
ATOM 1371 N N . PRO A 1 187 ? -11.176 4.842 -9.017 1.00 81.88 187 PRO A N 1
ATOM 1372 C CA . PRO A 1 187 ? -11.048 4.535 -10.436 1.00 81.88 187 PRO A CA 1
ATOM 1373 C C . PRO A 1 187 ? -12.341 4.839 -11.205 1.00 81.88 187 PRO A C 1
ATOM 1375 O O . PRO A 1 187 ? -13.328 4.099 -11.145 1.00 81.88 187 PRO A O 1
ATOM 1378 N N . LYS A 1 188 ? -12.341 5.958 -11.933 1.00 69.69 188 LYS A N 1
ATOM 1379 C CA . LYS A 1 188 ? -13.427 6.349 -12.834 1.00 69.69 188 LYS A CA 1
ATOM 1380 C C . LYS A 1 188 ? -13.345 5.498 -14.093 1.00 69.69 188 LYS A C 1
ATOM 1382 O O . LYS A 1 188 ? -12.266 5.076 -14.505 1.00 69.69 188 LYS A O 1
ATOM 1387 N N . GLU A 1 189 ? -14.478 5.257 -14.740 1.00 55.56 189 GLU A N 1
ATOM 1388 C CA . GLU A 1 189 ? -14.414 4.862 -16.148 1.00 55.56 189 GLU A CA 1
ATOM 1389 C C . GLU A 1 189 ? -13.740 5.999 -16.926 1.00 55.56 189 GLU A C 1
ATOM 1391 O O . GLU A 1 189 ? -14.094 7.158 -16.720 1.00 55.56 189 GLU A O 1
ATOM 1396 N N . LYS A 1 190 ? -12.702 5.650 -17.704 1.00 44.56 190 LYS A N 1
ATOM 1397 C CA . LYS A 1 190 ? -11.774 6.532 -18.439 1.00 44.56 190 LYS A CA 1
ATOM 1398 C C . LYS A 1 190 ? -12.116 8.029 -18.377 1.00 44.56 190 LYS A C 1
ATOM 1400 O O . LYS A 1 190 ? -12.902 8.498 -19.191 1.00 44.56 190 LYS A O 1
ATOM 1405 N N . GLN A 1 191 ? -11.434 8.782 -17.509 1.00 31.09 191 GLN A N 1
ATOM 1406 C CA . GLN A 1 191 ? -11.128 10.200 -17.743 1.00 31.09 191 GLN A CA 1
ATOM 1407 C C . GLN A 1 191 ? -10.014 10.700 -16.813 1.00 31.09 191 GLN A C 1
ATOM 1409 O O . GLN A 1 191 ? -10.020 10.449 -15.608 1.00 31.09 191 GLN A O 1
ATOM 1414 N N . ALA A 1 192 ? -9.036 11.364 -17.428 1.00 37.16 192 ALA A N 1
ATOM 1415 C CA . ALA A 1 192 ? -7.732 11.722 -16.890 1.00 37.16 192 ALA A CA 1
ATOM 1416 C C . ALA A 1 192 ? -7.689 13.163 -16.358 1.00 37.16 192 ALA A C 1
ATOM 1418 O O . ALA A 1 192 ? -8.173 14.081 -17.014 1.00 37.16 192 ALA A O 1
ATOM 1419 N N . SER A 1 193 ? -7.020 13.368 -15.224 1.00 33.38 193 SER A N 1
ATOM 1420 C CA . SER A 1 193 ? -6.346 14.630 -14.890 1.00 33.38 193 SER A CA 1
ATOM 1421 C C . SER A 1 193 ? -5.301 14.358 -13.808 1.00 33.38 193 SER A C 1
ATOM 1423 O O . SER A 1 193 ? -5.650 13.741 -12.804 1.00 33.38 193 SER A O 1
ATOM 1425 N N . VAL A 1 194 ? -4.058 14.803 -14.008 1.00 43.84 194 VAL A N 1
ATOM 1426 C CA . VAL A 1 194 ? -2.937 14.637 -13.062 1.00 43.84 194 VAL A CA 1
ATOM 1427 C C . VAL A 1 194 ? -2.453 16.006 -12.611 1.00 43.84 194 VAL A C 1
ATOM 1429 O O . VAL A 1 194 ? -2.348 16.925 -13.424 1.00 43.84 194 VAL A O 1
ATOM 1432 N N . SER A 1 195 ? -2.111 16.110 -11.328 1.00 39.34 195 SER A N 1
ATOM 1433 C CA . SER A 1 195 ? -1.267 17.171 -10.781 1.00 39.34 195 SER A CA 1
ATOM 1434 C C . SER A 1 195 ? -0.324 16.560 -9.740 1.00 39.34 195 SER A C 1
ATOM 1436 O O . SER A 1 195 ? -0.791 16.128 -8.691 1.00 39.34 195 SER A O 1
ATOM 1438 N N . GLY A 1 196 ? 0.990 16.558 -10.011 1.00 44.66 196 GLY A N 1
ATOM 1439 C CA . GLY A 1 196 ? 2.025 16.406 -8.975 1.00 44.66 196 GLY A CA 1
ATOM 1440 C C . GLY A 1 196 ? 3.196 15.443 -9.253 1.00 44.66 196 GLY A C 1
ATOM 1441 O O . GLY A 1 196 ? 3.004 14.286 -9.598 1.00 44.66 196 GLY A O 1
ATOM 1442 N N . HIS A 1 197 ? 4.409 15.959 -9.007 1.00 45.06 197 HIS A N 1
ATOM 1443 C CA . HIS A 1 197 ? 5.726 15.332 -8.737 1.00 45.06 197 HIS A CA 1
ATOM 1444 C C . HIS A 1 197 ? 6.408 14.375 -9.725 1.00 45.06 197 HIS A C 1
ATOM 1446 O O . HIS A 1 197 ? 7.614 14.173 -9.583 1.00 45.06 197 HIS A O 1
ATOM 1452 N N . VAL A 1 198 ? 5.723 13.847 -10.732 1.00 52.69 198 VAL A N 1
ATOM 1453 C CA . VAL A 1 198 ? 6.344 13.021 -11.782 1.00 52.69 198 VAL A CA 1
ATOM 1454 C C . VAL A 1 198 ? 6.199 13.682 -13.151 1.00 52.69 198 VAL A C 1
ATOM 1456 O O . VAL A 1 198 ? 5.255 14.440 -13.385 1.00 52.69 198 VAL A O 1
ATOM 1459 N N . SER A 1 199 ? 7.144 13.429 -14.062 1.00 56.69 199 SER A N 1
ATOM 1460 C CA . SE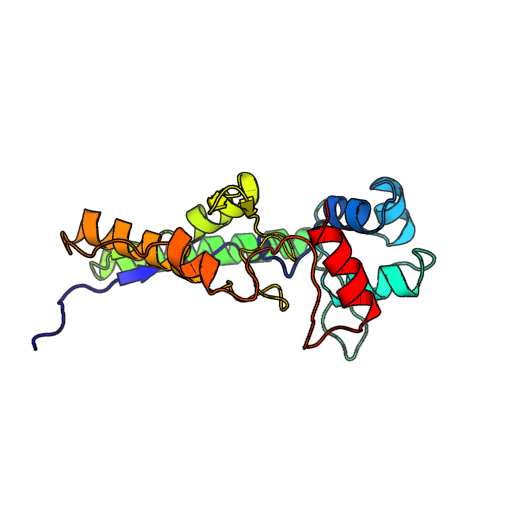R A 1 199 ? 7.044 13.914 -15.442 1.00 56.69 199 SER A CA 1
ATOM 1461 C C . SER A 1 199 ? 5.757 13.413 -16.106 1.00 56.69 199 SER A C 1
ATOM 1463 O O . SER A 1 199 ? 5.242 12.344 -15.769 1.00 56.69 199 SER A O 1
ATOM 1465 N N . ALA A 1 200 ? 5.221 14.185 -17.058 1.00 51.59 200 ALA A N 1
ATOM 1466 C CA . ALA A 1 200 ? 3.979 13.843 -17.758 1.00 51.59 200 ALA A CA 1
ATOM 1467 C C . ALA A 1 200 ? 4.039 12.443 -18.396 1.00 51.59 200 ALA A C 1
ATOM 1469 O O . ALA A 1 200 ? 3.049 11.719 -18.385 1.00 51.59 200 ALA A O 1
ATOM 1470 N N . ASP A 1 201 ? 5.213 12.028 -18.868 1.00 52.72 201 ASP A N 1
ATOM 1471 C CA . ASP A 1 201 ? 5.434 10.709 -19.462 1.00 52.72 201 ASP A CA 1
ATOM 1472 C C . ASP A 1 201 ? 5.334 9.582 -18.427 1.00 52.72 201 ASP A C 1
ATOM 1474 O O . ASP A 1 201 ? 4.710 8.552 -18.684 1.00 52.72 201 ASP A O 1
ATOM 1478 N N . THR A 1 202 ? 5.860 9.807 -17.222 1.00 60.31 202 THR A N 1
ATOM 1479 C CA . THR A 1 202 ? 5.748 8.868 -16.098 1.00 60.31 202 THR A CA 1
ATOM 1480 C C . THR A 1 202 ? 4.305 8.783 -15.608 1.00 60.31 202 THR A C 1
ATOM 1482 O O . THR A 1 202 ? 3.785 7.689 -15.400 1.00 60.31 202 THR A O 1
ATOM 1485 N N . ALA A 1 203 ? 3.617 9.922 -15.503 1.00 56.62 203 ALA A N 1
ATOM 1486 C CA . ALA A 1 203 ? 2.198 9.968 -15.169 1.00 56.62 203 ALA A CA 1
ATOM 1487 C C . ALA A 1 203 ? 1.332 9.239 -16.211 1.00 56.62 203 ALA A C 1
ATOM 1489 O O . ALA A 1 203 ? 0.421 8.503 -15.842 1.00 56.62 203 ALA A O 1
ATOM 1490 N N . ASN A 1 204 ? 1.635 9.396 -17.503 1.00 54.66 204 ASN A N 1
ATOM 1491 C CA . ASN A 1 204 ? 0.921 8.743 -18.601 1.00 54.66 204 ASN A CA 1
ATOM 1492 C C . ASN A 1 204 ? 1.175 7.229 -18.639 1.00 54.66 204 ASN A C 1
ATOM 1494 O O . ASN A 1 204 ? 0.236 6.451 -18.813 1.00 54.66 204 ASN A O 1
ATOM 1498 N N . ALA A 1 205 ? 2.420 6.793 -18.429 1.00 59.69 205 ALA A N 1
ATOM 1499 C CA . ALA A 1 205 ? 2.754 5.375 -18.333 1.00 59.69 205 ALA A CA 1
ATOM 1500 C C . ALA A 1 205 ? 2.057 4.729 -17.127 1.00 59.69 205 ALA A C 1
ATOM 1502 O O . ALA A 1 205 ? 1.391 3.706 -17.258 1.00 59.69 205 ALA A O 1
ATOM 1503 N N . LEU A 1 206 ? 2.115 5.375 -15.964 1.00 59.50 206 LEU A N 1
ATOM 1504 C CA . LEU A 1 206 ? 1.417 4.918 -14.768 1.00 59.50 206 LEU A CA 1
ATOM 1505 C C . LEU A 1 206 ? -0.117 4.979 -14.909 1.00 59.50 206 LEU A C 1
ATOM 1507 O O . LEU A 1 206 ? -0.821 4.146 -14.344 1.00 59.50 206 LEU A O 1
ATOM 1511 N N . GLN A 1 207 ? -0.665 5.905 -15.702 1.00 57.25 207 GLN A N 1
ATOM 1512 C CA . GLN A 1 207 ? -2.085 5.898 -16.067 1.00 57.25 207 GLN A CA 1
ATOM 1513 C C . GLN A 1 207 ? -2.469 4.696 -16.933 1.00 57.25 207 GLN A C 1
ATOM 1515 O O . GLN A 1 207 ? -3.598 4.224 -16.813 1.00 57.25 207 GLN A O 1
ATOM 1520 N N . ALA A 1 208 ? -1.570 4.166 -17.768 1.00 51.66 208 ALA A N 1
ATOM 1521 C CA . ALA A 1 208 ? -1.853 2.967 -18.557 1.00 51.66 208 ALA A CA 1
ATOM 1522 C C . ALA A 1 208 ? -2.101 1.730 -17.668 1.00 51.66 208 ALA A C 1
ATOM 1524 O O . ALA A 1 208 ? -2.898 0.873 -18.046 1.00 51.66 208 ALA A O 1
ATOM 1525 N N . LEU A 1 209 ? -1.527 1.680 -16.454 1.00 50.84 209 LEU A N 1
ATOM 1526 C CA . LEU A 1 209 ? -1.841 0.652 -15.447 1.00 50.84 209 LEU A CA 1
ATOM 1527 C C . LEU A 1 209 ? -3.269 0.761 -14.892 1.00 50.84 209 LEU A C 1
ATOM 1529 O O . LEU A 1 209 ? -3.824 -0.248 -14.481 1.00 50.84 209 LEU A O 1
ATOM 1533 N N . ARG A 1 210 ? -3.901 1.947 -14.917 1.00 47.88 210 ARG A N 1
ATOM 1534 C CA . ARG A 1 210 ? -5.319 2.112 -14.525 1.00 47.88 210 ARG A CA 1
ATOM 1535 C C . ARG A 1 210 ? -6.291 1.479 -15.532 1.00 47.88 210 ARG A C 1
ATOM 1537 O O . ARG A 1 210 ? -7.483 1.396 -15.243 1.00 47.88 210 ARG A O 1
ATOM 1544 N N . ALA A 1 211 ? -5.821 1.138 -16.734 1.00 36.25 211 ALA A N 1
ATOM 1545 C CA . ALA A 1 211 ? -6.647 0.697 -17.858 1.00 36.25 211 ALA A CA 1
ATOM 1546 C C . ALA A 1 211 ? -6.562 -0.813 -18.157 1.00 36.25 211 ALA A C 1
ATOM 1548 O O . ALA A 1 211 ? -7.222 -1.258 -19.099 1.00 36.25 211 ALA A O 1
ATOM 1549 N N . GLN A 1 212 ? -5.768 -1.565 -17.387 1.00 41.12 212 GLN A N 1
ATOM 1550 C CA . GLN A 1 212 ? -5.681 -3.032 -17.416 1.00 41.12 212 GLN A CA 1
ATOM 1551 C C . GLN A 1 212 ? -6.467 -3.628 -16.244 1.00 41.12 212 GLN A C 1
ATOM 1553 O O . GLN A 1 212 ? -7.047 -4.719 -16.436 1.00 41.12 212 GLN A O 1
#

Solvent-accessible surface area (backbone atoms only — not comparable to full-atom values): 11772 Å² total; per-residue (Å²): 132,84,75,76,92,68,51,74,48,67,43,64,54,58,71,82,49,31,25,40,44,37,41,40,63,56,50,13,59,70,68,73,46,57,50,67,54,47,25,68,33,28,72,51,52,82,64,23,30,32,23,67,63,30,49,41,49,42,59,77,48,68,49,74,49,63,61,58,54,56,57,82,95,49,72,57,14,43,44,48,36,72,54,48,53,50,52,52,52,51,50,51,52,53,34,50,52,49,52,51,51,24,62,77,71,66,30,48,73,29,68,41,30,62,51,48,52,46,31,52,76,70,34,48,77,53,88,89,40,77,29,28,32,43,50,53,24,28,29,24,33,97,78,10,72,51,57,23,66,40,28,47,33,52,54,50,32,51,47,38,53,44,40,35,72,77,65,66,62,76,59,80,72,64,58,46,62,62,44,42,75,73,30,89,68,37,77,63,82,89,78,87,86,87,87,76,100,60,57,71,66,45,50,51,54,47,49,55,54,57,75,113

pLDDT: mean 88.28, std 16.28, range [31.09, 98.75]